Protein AF-A0A6N7IH81-F1 (afdb_monomer_lite)

pLDDT: mean 87.33, std 11.95, range [42.09, 98.44]

Structure (mmCIF, N/CA/C/O backbone):
data_AF-A0A6N7IH81-F1
#
_entry.id   AF-A0A6N7IH81-F1
#
loop_
_atom_site.group_PDB
_atom_site.id
_atom_site.type_symbol
_atom_site.label_atom_id
_atom_site.label_alt_id
_atom_site.label_comp_id
_atom_site.label_asym_id
_atom_site.label_entity_id
_atom_site.label_seq_id
_atom_site.pdbx_PDB_ins_code
_atom_site.Cartn_x
_atom_site.Cartn_y
_atom_site.Cartn_z
_atom_site.occupancy
_atom_site.B_iso_or_equiv
_atom_site.auth_seq_id
_atom_site.auth_comp_id
_atom_site.auth_asym_id
_atom_site.auth_atom_id
_atom_site.pdbx_PDB_model_num
ATOM 1 N N . MET A 1 1 ? 11.602 3.495 -17.768 1.00 57.38 1 MET A N 1
ATOM 2 C CA . MET A 1 1 ? 11.276 3.976 -16.403 1.00 57.38 1 MET A CA 1
ATOM 3 C C . MET A 1 1 ? 12.524 3.867 -15.545 1.00 57.38 1 MET A C 1
ATOM 5 O O . MET A 1 1 ? 13.314 2.967 -15.787 1.00 57.38 1 MET A O 1
ATOM 9 N N . SER A 1 2 ? 12.723 4.771 -14.582 1.00 71.56 2 SER A N 1
ATOM 10 C CA . SER A 1 2 ? 13.771 4.591 -13.565 1.00 71.56 2 SER A CA 1
ATOM 11 C C . SER A 1 2 ? 13.454 3.351 -12.723 1.00 71.56 2 SER A C 1
ATOM 13 O O . SER A 1 2 ? 12.296 3.153 -12.359 1.00 71.56 2 SER A O 1
ATOM 15 N N . THR A 1 3 ? 14.458 2.543 -12.373 1.00 79.44 3 THR A N 1
ATOM 16 C CA . THR A 1 3 ? 14.305 1.377 -11.480 1.00 79.44 3 THR A CA 1
ATOM 17 C C . THR A 1 3 ? 13.662 1.768 -10.143 1.00 79.44 3 THR A C 1
ATOM 19 O O . THR A 1 3 ? 12.878 1.010 -9.581 1.00 79.44 3 THR A O 1
ATOM 22 N N . ILE A 1 4 ? 13.923 2.995 -9.670 1.00 81.88 4 ILE A N 1
ATOM 23 C CA . ILE A 1 4 ? 13.329 3.546 -8.444 1.00 81.88 4 ILE A CA 1
ATOM 24 C C . ILE A 1 4 ? 11.805 3.669 -8.572 1.00 81.88 4 ILE A C 1
ATOM 26 O O . ILE A 1 4 ? 11.092 3.379 -7.615 1.00 81.88 4 ILE A O 1
ATOM 30 N N . ALA A 1 5 ? 11.296 4.037 -9.752 1.00 78.56 5 ALA A N 1
ATOM 31 C CA . ALA A 1 5 ? 9.857 4.144 -9.985 1.00 78.56 5 ALA A CA 1
ATOM 32 C C . ALA A 1 5 ? 9.163 2.776 -9.886 1.00 78.56 5 ALA A C 1
ATOM 34 O O . ALA A 1 5 ? 8.084 2.687 -9.312 1.00 78.56 5 ALA A O 1
ATOM 35 N N . CYS A 1 6 ? 9.803 1.698 -10.356 1.00 82.50 6 CYS A N 1
ATOM 36 C CA . CYS A 1 6 ? 9.273 0.343 -10.173 1.00 82.50 6 CYS A CA 1
ATOM 37 C C . CYS A 1 6 ? 9.260 -0.065 -8.690 1.00 82.50 6 CYS A C 1
ATOM 39 O O . CYS A 1 6 ? 8.286 -0.644 -8.222 1.00 82.50 6 CYS A O 1
ATOM 41 N N . TYR A 1 7 ? 10.295 0.292 -7.920 1.00 87.44 7 TYR A N 1
ATOM 42 C CA . TYR A 1 7 ? 10.357 -0.025 -6.487 1.00 87.44 7 TYR A CA 1
ATOM 43 C C . TYR A 1 7 ? 9.341 0.726 -5.627 1.00 87.44 7 TYR A C 1
ATOM 45 O O . TYR A 1 7 ? 9.029 0.272 -4.526 1.00 87.44 7 TYR A O 1
ATOM 53 N N . ARG A 1 8 ? 8.806 1.856 -6.101 1.00 87.75 8 ARG A N 1
ATOM 54 C CA . ARG A 1 8 ? 7.753 2.579 -5.381 1.00 87.75 8 ARG A CA 1
ATOM 55 C C . ARG A 1 8 ? 6.430 1.821 -5.340 1.00 87.75 8 ARG A C 1
ATOM 57 O O . ARG A 1 8 ? 5.689 2.031 -4.389 1.00 87.75 8 ARG A O 1
ATOM 64 N N . ASP A 1 9 ? 6.165 0.906 -6.276 1.00 89.88 9 ASP A N 1
ATOM 65 C CA . ASP A 1 9 ? 4.884 0.179 -6.390 1.00 89.88 9 ASP A CA 1
ATOM 66 C C . ASP A 1 9 ? 3.666 1.127 -6.357 1.00 89.88 9 ASP A C 1
ATOM 68 O O . ASP A 1 9 ? 2.700 0.904 -5.630 1.00 89.88 9 ASP A O 1
ATOM 72 N N . ASP A 1 10 ? 3.765 2.250 -7.077 1.00 89.56 10 ASP A N 1
ATOM 73 C CA . ASP A 1 10 ? 2.700 3.252 -7.176 1.00 89.56 10 ASP A CA 1
ATOM 74 C C . ASP A 1 10 ? 1.492 2.656 -7.925 1.00 89.56 10 ASP A C 1
ATOM 76 O O . ASP A 1 10 ? 1.627 2.165 -9.050 1.00 89.56 10 ASP A O 1
ATOM 80 N N . GLY A 1 11 ? 0.305 2.703 -7.325 1.00 88.12 11 GLY A N 1
ATOM 81 C CA . GLY A 1 11 ? -0.935 2.260 -7.958 1.00 88.12 11 GLY A CA 1
ATOM 82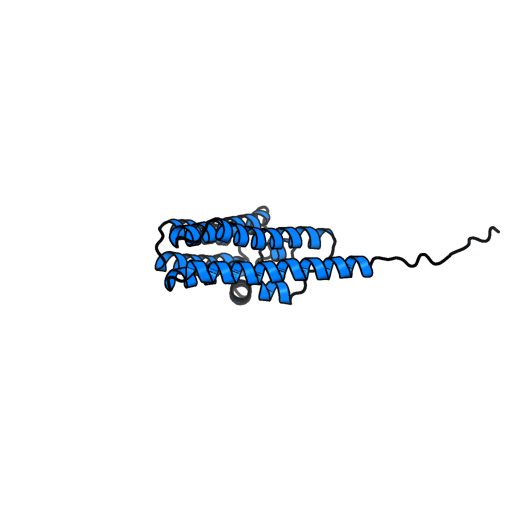 C C . GLY A 1 11 ? -1.624 3.360 -8.778 1.00 88.12 11 GLY A C 1
ATOM 83 O O . GLY A 1 11 ? -1.050 4.387 -9.152 1.00 88.12 11 GLY A O 1
ATOM 84 N N . LEU A 1 12 ? -2.905 3.140 -9.093 1.00 86.88 12 LEU A N 1
ATOM 85 C CA . LEU A 1 12 ? -3.666 4.007 -10.001 1.00 86.88 12 LEU A CA 1
ATOM 86 C C . LEU A 1 12 ? -3.839 5.435 -9.478 1.00 86.88 12 LEU A C 1
ATOM 88 O O . LEU A 1 12 ? -3.804 6.377 -10.271 1.00 86.88 12 LEU A O 1
ATOM 92 N N . LEU A 1 13 ? -4.026 5.605 -8.168 1.00 84.88 13 LEU A N 1
ATOM 93 C CA . LEU A 1 13 ? -4.198 6.933 -7.579 1.00 84.88 13 LEU A CA 1
ATOM 94 C C . LEU A 1 13 ? -2.883 7.697 -7.613 1.00 84.88 13 LEU A C 1
ATOM 96 O O . LEU A 1 13 ? -2.869 8.870 -7.997 1.00 84.88 13 LEU A O 1
ATOM 100 N N . ALA A 1 14 ? -1.782 7.021 -7.282 1.00 84.81 14 ALA A N 1
ATOM 101 C CA . ALA A 1 14 ? -0.469 7.634 -7.334 1.00 84.81 14 ALA A CA 1
ATOM 102 C C . ALA A 1 14 ? -0.102 8.068 -8.758 1.00 84.81 14 ALA A C 1
ATOM 104 O O . ALA A 1 14 ? 0.326 9.205 -8.970 1.00 84.81 14 ALA A O 1
ATOM 105 N N . LEU A 1 15 ? -0.378 7.216 -9.746 1.00 84.56 15 LEU A N 1
ATOM 106 C CA . LEU A 1 15 ? -0.183 7.536 -11.158 1.00 84.56 15 LEU A CA 1
ATOM 107 C C . LEU A 1 15 ? -1.076 8.696 -11.619 1.00 84.56 15 LEU A C 1
ATOM 109 O O . LEU A 1 15 ? -0.582 9.618 -12.270 1.00 84.56 15 LEU A O 1
ATOM 113 N N . ALA A 1 16 ? -2.363 8.703 -11.258 1.00 84.88 16 ALA A N 1
ATOM 114 C CA . ALA A 1 16 ? -3.283 9.777 -11.630 1.00 84.88 16 ALA A CA 1
ATOM 115 C C . ALA A 1 16 ? -2.829 11.134 -11.063 1.00 84.88 16 ALA A C 1
ATOM 117 O O . ALA A 1 16 ? -2.660 12.095 -11.818 1.00 84.88 16 ALA A O 1
ATOM 118 N N . VAL A 1 17 ? -2.535 11.207 -9.762 1.00 82.75 17 VAL A N 1
ATOM 119 C CA . VAL A 1 17 ? -2.023 12.428 -9.115 1.00 82.75 17 VAL A CA 1
ATOM 120 C C . VAL A 1 17 ? -0.671 12.834 -9.705 1.00 82.75 17 VAL A C 1
ATOM 122 O O . VAL A 1 17 ? -0.446 14.017 -9.970 1.00 82.75 17 VAL A O 1
ATOM 125 N N . GLY A 1 18 ? 0.204 11.870 -9.991 1.00 80.38 18 GLY A N 1
ATOM 126 C CA . GLY A 1 18 ? 1.484 12.106 -10.652 1.00 80.38 18 GLY A CA 1
ATOM 127 C C . GLY A 1 18 ? 1.333 12.766 -12.019 1.00 80.38 18 GLY A C 1
ATOM 128 O O . GLY A 1 18 ? 2.020 13.744 -12.299 1.00 80.38 18 GLY A O 1
ATOM 129 N N . THR A 1 19 ? 0.395 12.302 -12.850 1.00 83.38 19 THR A N 1
ATOM 130 C CA . THR A 1 19 ? 0.145 12.900 -14.178 1.00 83.38 19 THR A CA 1
ATOM 131 C C . THR A 1 19 ? -0.429 14.315 -14.112 1.00 83.38 19 THR A C 1
ATOM 133 O O . THR A 1 19 ? -0.160 15.137 -14.989 1.00 83.38 19 THR A O 1
ATOM 136 N N . ILE A 1 20 ? -1.210 14.626 -13.076 1.00 83.12 20 ILE A N 1
ATOM 137 C CA . ILE A 1 20 ? -1.705 15.987 -12.835 1.00 83.12 20 ILE A CA 1
ATOM 138 C C . ILE A 1 20 ? -0.546 16.881 -12.381 1.00 83.12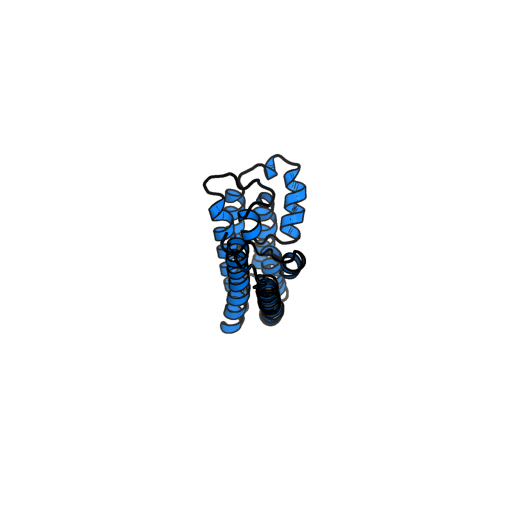 20 ILE A C 1
ATOM 140 O O . ILE A 1 20 ? -0.383 18.001 -12.866 1.00 83.12 20 ILE A O 1
ATOM 144 N N . THR A 1 21 ? 0.290 16.370 -11.479 1.00 80.38 21 THR A N 1
ATOM 145 C CA . THR A 1 21 ? 1.377 17.128 -10.849 1.00 80.38 21 THR A CA 1
ATOM 146 C C . THR A 1 21 ? 2.576 17.311 -11.782 1.00 80.38 21 THR A C 1
ATOM 148 O O . THR A 1 21 ? 3.251 18.335 -11.708 1.00 80.38 21 THR A O 1
ATOM 151 N N . SER A 1 22 ? 2.817 16.389 -12.717 1.00 78.62 22 SER A N 1
ATOM 152 C CA . SER A 1 22 ? 3.911 16.476 -13.698 1.00 78.62 22 SER A CA 1
ATOM 153 C C . SER A 1 22 ? 3.801 17.693 -14.623 1.00 78.62 22 SER A C 1
ATOM 155 O O . SER A 1 22 ? 4.810 18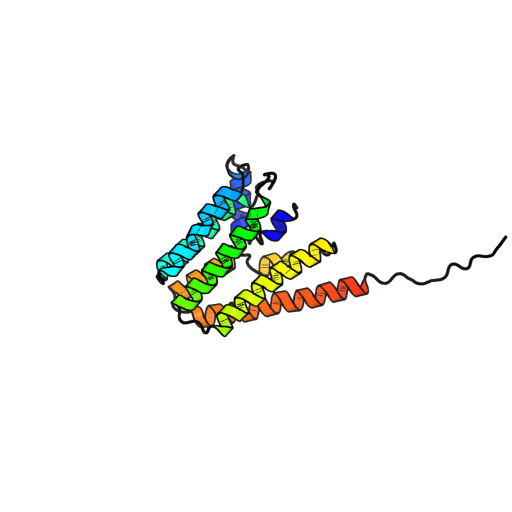.169 -15.145 1.00 78.62 22 SER A O 1
ATOM 157 N N . ARG A 1 23 ? 2.590 18.240 -14.785 1.00 81.00 23 ARG A N 1
ATOM 158 C CA . ARG A 1 23 ? 2.326 19.485 -15.524 1.00 81.00 23 ARG A CA 1
ATOM 159 C C . ARG A 1 23 ? 2.665 20.753 -14.732 1.00 81.00 23 ARG A C 1
ATOM 161 O O . ARG A 1 23 ? 2.722 21.829 -15.315 1.00 81.00 23 ARG A O 1
ATOM 168 N N . ASN A 1 24 ? 2.912 20.628 -13.429 1.00 79.06 24 ASN A N 1
ATOM 169 C CA . ASN A 1 24 ? 3.151 21.723 -12.493 1.00 79.06 24 ASN A CA 1
ATOM 170 C C . ASN A 1 24 ? 4.593 21.687 -11.944 1.00 79.06 24 ASN A C 1
ATOM 172 O O . ASN A 1 24 ? 5.244 20.640 -11.963 1.00 79.06 24 ASN A O 1
ATOM 176 N N . PRO A 1 25 ? 5.114 22.800 -11.389 1.00 77.38 25 PRO A N 1
ATOM 177 C CA . PRO A 1 25 ? 6.448 22.825 -10.776 1.00 77.38 25 PRO A CA 1
ATOM 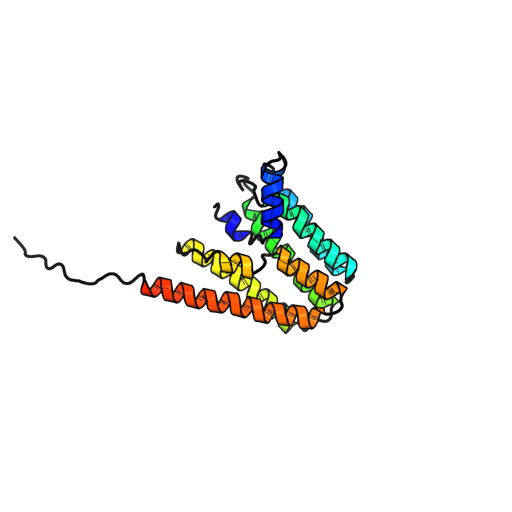178 C C . PRO A 1 25 ? 6.591 21.841 -9.604 1.00 77.38 25 PRO A C 1
ATOM 180 O O . PRO A 1 25 ? 7.690 21.364 -9.342 1.00 77.38 25 PRO A O 1
ATOM 183 N N . LEU A 1 26 ? 5.482 21.474 -8.952 1.00 69.75 26 LEU A N 1
ATOM 184 C CA . LEU A 1 26 ? 5.451 20.474 -7.882 1.00 69.75 26 LEU A CA 1
ATOM 185 C C . LEU A 1 26 ? 5.957 19.095 -8.335 1.00 69.75 26 LEU A C 1
ATOM 187 O O . LEU A 1 26 ? 6.626 18.421 -7.561 1.00 69.75 26 LEU A O 1
ATOM 191 N N . GLY A 1 27 ? 5.723 18.701 -9.593 1.00 70.56 27 GLY A N 1
ATOM 192 C CA . GLY A 1 27 ? 6.206 17.423 -10.131 1.00 70.56 27 GLY A CA 1
ATOM 193 C C . GLY A 1 27 ? 7.716 17.398 -10.389 1.00 70.56 27 GLY A C 1
ATOM 194 O O . GLY A 1 27 ? 8.278 16.339 -10.655 1.00 70.56 27 GLY A O 1
ATOM 195 N N . ARG A 1 28 ? 8.382 18.560 -10.309 1.00 74.19 28 ARG A N 1
ATOM 196 C CA . ARG A 1 28 ? 9.840 18.707 -10.456 1.00 74.19 28 ARG A CA 1
ATOM 197 C C . ARG A 1 28 ? 10.577 18.716 -9.117 1.00 74.19 28 ARG A C 1
ATOM 199 O O . ARG A 1 28 ? 11.805 18.723 -9.111 1.00 74.19 28 ARG A O 1
ATOM 206 N N . LEU A 1 29 ? 9.851 18.756 -8.000 1.00 78.88 29 LEU A N 1
ATOM 207 C CA . LEU A 1 29 ? 10.439 18.713 -6.665 1.00 78.88 29 LEU A CA 1
ATOM 208 C C . LEU A 1 29 ? 10.964 17.307 -6.349 1.00 78.88 29 LEU A C 1
ATOM 210 O O . LEU A 1 29 ? 10.518 16.317 -6.932 1.00 78.88 29 LEU A O 1
ATOM 214 N N . SER A 1 30 ? 11.907 17.220 -5.405 1.00 82.62 30 SER A N 1
ATOM 215 C CA . SER A 1 30 ? 12.364 15.918 -4.908 1.00 82.62 30 SER A CA 1
ATOM 216 C C . SER A 1 30 ? 11.174 15.155 -4.299 1.00 82.62 30 SER A C 1
ATOM 218 O O . SER A 1 30 ? 10.374 15.751 -3.574 1.00 82.62 30 SER A O 1
ATOM 220 N N . PRO A 1 31 ? 11.045 13.847 -4.567 1.00 84.12 31 PRO A N 1
ATOM 221 C CA . PRO A 1 31 ? 9.986 13.000 -4.017 1.00 84.12 31 PRO A CA 1
ATOM 222 C C . PRO A 1 31 ? 10.126 12.733 -2.511 1.00 84.12 31 PRO A C 1
ATOM 224 O O . PRO A 1 31 ? 9.155 12.326 -1.870 1.00 84.12 31 PRO A O 1
ATOM 227 N N . LEU A 1 32 ? 11.313 12.944 -1.932 1.00 86.12 32 LEU A N 1
ATOM 228 C CA . LEU A 1 32 ? 11.621 12.560 -0.553 1.00 86.12 32 LEU A CA 1
ATOM 229 C C . LEU A 1 32 ? 10.779 13.281 0.516 1.00 86.12 32 LEU A C 1
ATOM 231 O O . LEU A 1 32 ? 10.238 12.590 1.382 1.00 86.12 32 LEU A O 1
ATOM 235 N N . PRO A 1 33 ? 10.602 14.617 0.486 1.00 86.62 33 PRO A N 1
ATOM 236 C CA . PRO A 1 33 ? 9.779 15.310 1.476 1.00 86.62 33 PRO A CA 1
ATOM 237 C C . PRO A 1 33 ? 8.332 14.810 1.477 1.00 86.62 33 PRO A C 1
ATOM 239 O O . PRO A 1 33 ? 7.734 14.650 2.534 1.00 86.62 33 PRO A O 1
ATOM 242 N N . PHE A 1 34 ? 7.785 14.492 0.302 1.00 86.25 34 PHE A N 1
ATOM 243 C CA . PHE A 1 34 ? 6.431 13.959 0.172 1.00 86.25 34 PHE A CA 1
ATOM 244 C C . PHE A 1 34 ? 6.301 12.549 0.753 1.00 86.25 34 PHE A C 1
ATOM 246 O O . PHE A 1 34 ? 5.319 12.256 1.432 1.00 86.25 34 PHE A O 1
ATOM 253 N N . ALA A 1 35 ? 7.305 11.692 0.552 1.00 87.75 35 ALA A N 1
ATOM 254 C CA . ALA A 1 35 ? 7.339 10.375 1.185 1.00 87.75 35 ALA A CA 1
ATOM 255 C C . ALA A 1 35 ? 7.406 10.485 2.721 1.00 87.75 35 ALA A C 1
ATOM 257 O O . ALA A 1 35 ? 6.672 9.788 3.419 1.00 87.75 35 ALA A O 1
ATOM 258 N N . LEU A 1 36 ? 8.225 11.402 3.250 1.00 90.38 36 LEU A N 1
ATOM 259 C CA . LEU A 1 36 ? 8.331 11.653 4.693 1.00 90.38 36 LEU A CA 1
ATOM 260 C C . LEU A 1 36 ? 7.025 12.191 5.292 1.00 90.38 36 LEU A C 1
ATOM 262 O O . LEU A 1 36 ? 6.618 11.758 6.365 1.00 90.38 36 LEU A O 1
ATOM 266 N N . LEU A 1 37 ? 6.343 13.101 4.596 1.00 89.31 37 LEU A N 1
ATOM 267 C CA . LEU A 1 37 ? 5.041 13.613 5.033 1.00 89.31 37 LEU A CA 1
ATOM 268 C C . LEU A 1 37 ? 3.947 12.536 4.982 1.00 89.31 37 LEU A C 1
ATOM 270 O O . LEU A 1 37 ? 3.082 12.488 5.859 1.00 89.31 37 LEU A O 1
ATOM 274 N N . GLY A 1 38 ? 3.991 11.649 3.984 1.00 86.88 38 GLY A N 1
ATOM 275 C CA . GLY A 1 38 ? 3.108 10.485 3.908 1.00 86.88 38 GLY A CA 1
ATOM 276 C C . GLY A 1 38 ? 3.316 9.508 5.071 1.00 86.88 38 GLY A C 1
ATOM 277 O O . GLY A 1 38 ? 2.345 8.929 5.565 1.00 86.88 38 GLY A O 1
ATOM 278 N N . ALA A 1 39 ? 4.546 9.397 5.581 1.00 91.31 39 ALA A N 1
ATOM 279 C CA . ALA A 1 39 ? 4.896 8.551 6.723 1.00 91.31 39 ALA A CA 1
ATOM 280 C C . ALA A 1 39 ? 4.246 8.978 8.054 1.00 91.31 39 ALA A C 1
ATOM 282 O O . ALA A 1 39 ? 4.420 8.297 9.060 1.00 91.31 39 ALA A O 1
ATOM 283 N N . ALA A 1 40 ? 3.458 10.060 8.081 1.00 90.31 40 ALA A N 1
ATOM 284 C CA . ALA A 1 40 ? 2.607 10.414 9.216 1.00 90.31 40 ALA A CA 1
ATOM 285 C C . ALA A 1 40 ? 1.417 9.446 9.409 1.00 90.31 40 ALA A C 1
ATOM 287 O O . ALA A 1 40 ? 0.917 9.287 10.523 1.00 90.31 40 ALA A O 1
ATOM 288 N N . ALA A 1 41 ? 0.958 8.776 8.346 1.00 91.06 41 ALA A N 1
ATOM 289 C CA . ALA A 1 41 ? -0.249 7.943 8.377 1.00 91.06 41 ALA A CA 1
ATOM 290 C C . ALA A 1 41 ? -0.246 6.799 9.415 1.00 91.06 41 ALA A C 1
ATOM 292 O O . ALA A 1 41 ? -1.266 6.615 10.084 1.00 91.06 41 ALA A O 1
ATOM 293 N N . PRO A 1 42 ? 0.852 6.048 9.625 1.00 91.69 42 PRO A N 1
ATOM 294 C CA . PRO A 1 42 ? 0.893 4.993 10.631 1.00 91.69 42 PRO A CA 1
ATOM 295 C C . PRO A 1 42 ? 0.750 5.532 12.059 1.00 91.69 42 PRO A C 1
ATOM 297 O O . PRO A 1 42 ? 0.093 4.899 12.877 1.00 91.69 42 PRO A O 1
ATOM 300 N N . PHE A 1 43 ? 1.287 6.721 12.359 1.00 91.62 43 PHE A N 1
ATOM 301 C CA . PHE A 1 43 ? 1.139 7.346 13.682 1.00 91.62 43 PHE A CA 1
ATOM 302 C C . PHE A 1 43 ? -0.322 7.637 14.010 1.00 91.62 43 PHE A C 1
ATOM 304 O O . PHE A 1 43 ? -0.767 7.448 15.139 1.00 91.62 43 PHE A O 1
ATOM 311 N N . VAL A 1 44 ? -1.081 8.049 12.998 1.00 90.44 44 VAL A N 1
ATOM 312 C CA . VAL A 1 44 ? -2.519 8.255 13.122 1.00 90.44 44 VAL A CA 1
ATOM 313 C C . VAL A 1 44 ? -3.246 6.917 13.293 1.00 90.44 44 VAL A C 1
ATOM 315 O O . VAL A 1 44 ? -4.114 6.808 14.157 1.00 90.44 44 VAL A O 1
ATOM 318 N N . ALA A 1 45 ? -2.864 5.879 12.544 1.00 92.25 45 ALA A N 1
ATOM 319 C CA . ALA A 1 45 ? -3.462 4.546 12.656 1.00 92.25 45 ALA A CA 1
ATOM 320 C C . ALA A 1 45 ? -3.253 3.897 14.038 1.00 92.25 45 ALA A C 1
ATOM 322 O O . ALA A 1 45 ? -4.148 3.220 14.540 1.00 92.25 45 ALA A O 1
ATOM 323 N N . ILE A 1 46 ? -2.117 4.160 14.696 1.00 92.69 46 ILE A N 1
ATOM 324 C CA . ILE A 1 46 ? -1.820 3.675 16.059 1.00 92.69 46 ILE A CA 1
ATOM 325 C C . ILE A 1 46 ? -2.843 4.177 17.090 1.00 92.69 46 ILE A C 1
ATOM 327 O O . ILE A 1 46 ? -3.060 3.516 18.103 1.00 92.69 46 ILE A O 1
ATOM 331 N N . SER A 1 47 ? -3.533 5.294 16.830 1.00 91.75 47 SER A N 1
ATOM 332 C CA . SER A 1 47 ? -4.621 5.758 17.703 1.00 91.75 47 SER A CA 1
ATOM 333 C C . SER A 1 47 ? -5.809 4.787 17.780 1.00 91.75 47 SER A C 1
ATOM 335 O O . SER A 1 47 ? -6.674 4.952 18.638 1.00 91.75 47 SER A O 1
ATOM 337 N N . GLY A 1 48 ? -5.892 3.815 16.863 1.00 90.00 48 GLY A N 1
ATOM 338 C CA . GLY A 1 48 ? -6.979 2.840 16.764 1.00 90.00 48 GLY A CA 1
ATOM 339 C C . GLY A 1 48 ? -8.304 3.416 16.265 1.00 90.00 48 GLY A C 1
ATOM 340 O O . GLY A 1 48 ? -9.287 2.694 16.108 1.00 90.00 48 GLY A O 1
ATOM 341 N N . ARG A 1 49 ? -8.342 4.718 15.977 1.00 93.81 49 ARG A N 1
ATOM 342 C CA . ARG A 1 49 ? -9.511 5.395 15.430 1.00 93.81 49 ARG A CA 1
ATOM 343 C C . ARG A 1 49 ? -9.672 5.068 13.948 1.00 93.81 49 ARG A C 1
ATOM 345 O O . ARG A 1 49 ? -8.804 5.385 13.131 1.00 93.81 49 ARG A O 1
ATOM 352 N N . ALA A 1 50 ? -10.788 4.432 13.603 1.00 91.38 50 ALA A N 1
ATOM 353 C CA . ALA A 1 50 ? -11.076 3.993 12.240 1.00 91.38 50 ALA A CA 1
ATOM 354 C C . ALA A 1 50 ? -11.194 5.162 11.245 1.00 91.38 50 ALA A C 1
ATOM 356 O O . ALA A 1 50 ? -10.638 5.105 10.149 1.00 91.38 50 ALA A O 1
ATOM 357 N N . ASP A 1 51 ? -11.853 6.248 11.654 1.00 90.75 51 ASP A N 1
ATOM 358 C CA . ASP A 1 51 ? -11.990 7.486 10.879 1.00 90.75 51 ASP A CA 1
ATOM 359 C C . ASP A 1 51 ? -10.634 8.115 10.561 1.00 90.75 51 ASP A C 1
ATOM 361 O O . ASP A 1 51 ? -10.344 8.456 9.412 1.00 90.75 51 ASP A O 1
ATOM 365 N N . LEU A 1 52 ? -9.768 8.188 11.570 1.00 92.00 52 LEU A N 1
ATOM 366 C CA . LEU A 1 52 ? -8.434 8.743 11.410 1.00 92.00 52 LEU A CA 1
ATOM 367 C C . LEU A 1 52 ? -7.513 7.821 10.602 1.00 92.00 52 LEU A C 1
ATOM 369 O O . LEU A 1 52 ? -6.704 8.311 9.820 1.00 92.00 52 LEU A O 1
ATOM 373 N N . SER A 1 53 ? -7.652 6.500 10.732 1.00 92.19 53 SER A N 1
ATOM 374 C CA . SER A 1 53 ? -6.908 5.530 9.917 1.00 92.19 53 SER A CA 1
ATOM 375 C C . SER A 1 53 ? -7.221 5.689 8.428 1.00 92.19 53 SER A C 1
ATOM 377 O O . SER A 1 53 ? -6.304 5.762 7.610 1.00 92.19 53 SER A O 1
ATOM 379 N N . ALA A 1 54 ? -8.500 5.803 8.062 1.00 91.38 54 ALA A N 1
ATOM 380 C CA . ALA A 1 54 ? -8.891 6.024 6.671 1.00 91.38 54 ALA A CA 1
ATOM 381 C C . ALA A 1 54 ? -8.443 7.392 6.143 1.00 91.38 54 ALA A C 1
ATOM 383 O O . ALA A 1 54 ? -7.927 7.481 5.027 1.00 91.38 54 ALA A O 1
ATOM 384 N N . ALA A 1 55 ? -8.567 8.445 6.957 1.00 91.19 55 ALA A N 1
ATOM 385 C CA . ALA A 1 55 ? -8.038 9.763 6.614 1.00 91.19 55 ALA A CA 1
ATOM 386 C C . ALA A 1 55 ? -6.509 9.735 6.438 1.00 91.19 55 ALA A C 1
ATOM 388 O O . ALA A 1 55 ? -5.989 10.336 5.502 1.00 91.19 55 ALA A O 1
ATOM 389 N N . GLY A 1 56 ? -5.794 8.993 7.287 1.00 91.25 56 GLY A N 1
ATOM 390 C CA . GLY A 1 56 ? -4.350 8.781 7.198 1.00 91.25 56 GLY A CA 1
ATOM 391 C C . GLY A 1 56 ? -3.943 8.044 5.922 1.00 91.25 56 GLY A C 1
ATOM 392 O O . GLY A 1 56 ? -3.002 8.469 5.254 1.00 91.25 56 GLY A O 1
ATOM 393 N N . ALA A 1 57 ? -4.674 6.994 5.534 1.00 91.25 57 ALA A N 1
ATOM 394 C CA . ALA A 1 57 ? -4.456 6.305 4.260 1.00 91.25 57 ALA A CA 1
ATOM 395 C C . ALA A 1 57 ? -4.638 7.251 3.066 1.00 91.25 57 ALA A C 1
ATOM 397 O O . ALA A 1 57 ? -3.773 7.305 2.192 1.00 91.25 57 ALA A O 1
ATOM 398 N N . LEU A 1 58 ? -5.720 8.037 3.055 1.00 90.19 58 LEU A N 1
ATOM 399 C CA . LEU A 1 58 ? -5.982 9.019 2.003 1.00 90.19 58 LEU A CA 1
ATOM 400 C C . LEU A 1 58 ? -4.917 10.123 1.966 1.00 90.19 58 LEU A C 1
ATOM 402 O O . LEU A 1 58 ? -4.437 10.473 0.892 1.00 90.19 58 LEU A O 1
ATOM 406 N N . TRP A 1 59 ? -4.510 10.640 3.127 1.00 89.69 59 TRP A N 1
ATOM 407 C CA . TRP A 1 59 ? -3.420 11.608 3.245 1.00 89.69 59 TRP A CA 1
ATOM 408 C C . TRP A 1 59 ? -2.128 11.062 2.646 1.00 89.69 59 TRP A C 1
ATOM 410 O O . TRP A 1 59 ? -1.526 11.710 1.790 1.00 89.69 59 TRP A O 1
ATOM 420 N N . CYS A 1 60 ? -1.726 9.857 3.061 1.00 88.69 60 CYS A N 1
ATOM 421 C CA . CYS A 1 60 ? -0.525 9.212 2.550 1.00 88.69 60 CYS A CA 1
ATOM 422 C C . CYS A 1 60 ? -0.600 9.085 1.030 1.00 88.69 60 CYS A C 1
ATOM 424 O O . CYS A 1 60 ? 0.289 9.587 0.339 1.00 88.69 60 CYS A O 1
ATOM 426 N N . ALA A 1 61 ? -1.701 8.507 0.530 1.00 87.75 61 ALA A N 1
ATOM 427 C CA . ALA A 1 61 ? -1.966 8.304 -0.888 1.00 87.75 61 ALA A CA 1
ATOM 428 C C . ALA A 1 61 ? -1.812 9.601 -1.683 1.00 87.75 61 ALA A C 1
ATOM 430 O O . ALA A 1 61 ? -1.089 9.624 -2.669 1.00 87.75 61 ALA A O 1
ATOM 431 N N . LEU A 1 62 ? -2.436 10.696 -1.245 1.00 85.44 62 LEU A N 1
ATOM 432 C CA . LEU A 1 62 ? -2.393 11.966 -1.967 1.00 85.44 62 LEU A CA 1
ATOM 433 C C . LEU A 1 62 ? -1.019 12.633 -1.898 1.00 85.44 62 LEU A C 1
ATOM 435 O O . LEU A 1 62 ? -0.520 13.104 -2.917 1.00 85.44 62 LEU A O 1
ATOM 439 N N . VAL A 1 63 ? -0.399 12.670 -0.717 1.00 84.25 63 VAL A N 1
ATOM 440 C CA . VAL A 1 63 ? 0.849 13.413 -0.503 1.00 84.25 63 VAL A CA 1
ATOM 441 C C . VAL A 1 63 ? 2.025 12.700 -1.149 1.00 84.25 63 VAL A C 1
ATOM 443 O O . VAL A 1 63 ? 2.739 13.306 -1.947 1.00 84.25 63 VAL A O 1
ATOM 446 N N . ALA A 1 64 ? 2.214 11.409 -0.881 1.00 80.81 64 ALA A N 1
ATOM 447 C CA . ALA A 1 64 ? 3.331 10.665 -1.456 1.00 80.81 64 ALA A CA 1
ATOM 448 C C . ALA A 1 64 ? 3.173 10.414 -2.967 1.00 80.81 64 ALA A C 1
ATOM 450 O O . ALA A 1 64 ? 4.180 10.197 -3.655 1.00 80.81 64 ALA A O 1
ATOM 451 N N . ALA A 1 65 ? 1.952 10.511 -3.505 1.00 80.94 65 ALA A N 1
ATOM 452 C CA . ALA A 1 65 ? 1.697 10.464 -4.941 1.00 80.94 65 ALA A CA 1
ATOM 453 C C . ALA A 1 65 ? 2.199 11.687 -5.715 1.00 80.94 65 ALA A C 1
ATOM 455 O O . ALA A 1 65 ? 2.513 11.555 -6.899 1.00 80.94 65 ALA A O 1
ATOM 456 N N . VAL A 1 66 ? 2.327 12.857 -5.079 1.00 81.19 66 VAL A N 1
ATOM 457 C CA . VAL A 1 66 ? 2.873 14.072 -5.719 1.00 81.19 66 VAL A CA 1
ATOM 458 C C . VAL A 1 66 ? 4.277 13.808 -6.279 1.00 81.19 66 VAL A C 1
ATOM 460 O O . VAL A 1 66 ? 4.610 14.252 -7.376 1.00 81.19 66 VAL A O 1
ATOM 463 N N . GLY A 1 67 ? 5.080 13.016 -5.562 1.00 76.25 67 GLY A N 1
ATOM 464 C CA . GLY A 1 67 ? 6.438 12.645 -5.964 1.00 76.25 67 GLY A CA 1
ATOM 465 C C . GLY A 1 67 ? 6.537 11.522 -7.007 1.00 76.25 67 GLY A C 1
ATOM 466 O O . GLY A 1 67 ? 7.641 11.253 -7.480 1.00 76.25 67 GLY A O 1
ATOM 467 N N . SER A 1 68 ? 5.435 10.866 -7.388 1.00 80.56 68 SER A N 1
ATOM 468 C CA . SER A 1 68 ? 5.457 9.659 -8.243 1.00 80.56 68 SER A CA 1
ATOM 469 C C . SER A 1 68 ? 6.023 9.902 -9.649 1.00 80.56 68 SER A C 1
ATOM 471 O O . SER A 1 68 ? 6.715 9.048 -10.195 1.00 80.56 68 SER A O 1
ATOM 473 N N . HIS A 1 69 ? 5.791 11.087 -10.222 1.00 75.44 69 HIS A N 1
ATOM 474 C CA . HIS A 1 69 ? 6.290 11.481 -11.548 1.00 75.44 69 HIS A CA 1
ATOM 475 C C . HIS A 1 69 ? 7.617 12.250 -11.518 1.00 75.44 69 HIS A C 1
ATOM 477 O O . HIS A 1 69 ? 8.100 12.685 -12.566 1.00 75.44 69 HIS A O 1
ATOM 483 N N . SER A 1 70 ? 8.205 12.441 -10.336 1.00 75.50 70 SER A N 1
ATOM 484 C CA . SER A 1 70 ? 9.504 13.101 -10.229 1.00 75.50 70 SER A CA 1
ATOM 485 C C . SER A 1 70 ? 10.595 12.256 -10.900 1.00 75.50 70 SER A C 1
ATOM 487 O O . SER A 1 70 ? 10.523 11.026 -10.953 1.00 75.50 70 SER A O 1
ATOM 489 N N . GLY A 1 71 ? 11.641 12.904 -11.415 1.00 72.00 71 GLY A N 1
ATOM 490 C CA . GLY A 1 71 ? 12.742 12.212 -12.098 1.00 72.00 71 GLY A CA 1
ATOM 491 C C . GLY A 1 71 ? 13.584 11.298 -11.197 1.00 72.00 71 GLY A C 1
ATOM 492 O O . GLY A 1 71 ? 14.432 10.578 -11.715 1.00 72.00 71 GLY A O 1
ATOM 493 N N . HIS A 1 72 ? 13.362 11.316 -9.875 1.00 78.88 72 HIS A N 1
ATOM 494 C CA . HIS A 1 72 ? 14.144 10.585 -8.870 1.00 78.88 72 HIS A CA 1
ATOM 495 C C . HIS A 1 72 ? 15.668 10.786 -9.026 1.00 78.88 72 HIS A C 1
ATOM 497 O O . HIS A 1 72 ? 16.447 9.838 -8.942 1.00 78.88 72 HIS A O 1
ATOM 503 N N . THR A 1 73 ? 16.096 12.018 -9.326 1.00 77.75 73 THR A N 1
ATOM 504 C CA . THR A 1 73 ? 17.498 12.369 -9.618 1.00 77.75 73 THR A CA 1
ATOM 505 C C . THR A 1 73 ? 18.284 12.824 -8.385 1.00 77.75 73 THR A C 1
ATOM 507 O O . THR A 1 73 ? 19.493 13.049 -8.466 1.00 77.75 73 THR A O 1
ATOM 510 N N . GLY A 1 74 ? 17.624 12.979 -7.237 1.00 82.88 74 GLY A N 1
ATOM 511 C CA . GLY A 1 74 ? 18.240 13.401 -5.987 1.00 82.88 74 GLY A CA 1
ATOM 512 C C . GLY A 1 74 ? 19.088 12.304 -5.340 1.00 82.88 74 GLY A C 1
ATOM 513 O O . GLY A 1 74 ? 18.754 11.122 -5.368 1.00 82.88 74 GLY A O 1
ATOM 514 N N . ARG A 1 75 ? 20.168 12.707 -4.654 1.00 86.50 75 ARG A N 1
ATOM 515 C CA . ARG A 1 75 ? 21.104 11.797 -3.953 1.00 86.50 75 ARG A CA 1
ATOM 516 C C . ARG A 1 75 ? 20.445 10.905 -2.897 1.00 86.50 75 ARG A C 1
ATOM 518 O O . ARG A 1 75 ? 21.017 9.885 -2.534 1.00 86.50 75 ARG A O 1
ATOM 525 N N . LEU A 1 76 ? 19.293 11.318 -2.373 1.00 89.62 76 LEU A N 1
ATOM 526 C CA . LEU A 1 76 ? 18.538 10.610 -1.339 1.00 89.62 76 LEU A CA 1
ATOM 527 C C . LEU A 1 76 ? 17.231 10.007 -1.866 1.00 89.62 76 LEU A C 1
ATOM 529 O O . LEU A 1 76 ? 16.501 9.390 -1.098 1.00 89.62 76 LEU A O 1
ATOM 533 N N . ASP A 1 77 ? 16.933 10.134 -3.161 1.00 86.88 77 ASP A N 1
ATOM 534 C CA . ASP A 1 77 ? 15.672 9.634 -3.723 1.00 86.88 77 ASP A CA 1
ATOM 535 C C . ASP A 1 77 ? 15.597 8.094 -3.686 1.00 86.88 77 ASP A C 1
ATOM 537 O O . ASP A 1 77 ? 14.513 7.521 -3.746 1.00 86.88 77 ASP A O 1
ATOM 541 N N . TRP A 1 78 ? 16.728 7.410 -3.480 1.00 88.06 78 TRP A N 1
ATOM 542 C CA . TRP A 1 78 ? 16.776 5.970 -3.210 1.00 88.06 78 TRP A CA 1
ATOM 543 C C . TRP A 1 78 ? 16.099 5.567 -1.886 1.00 88.06 78 TRP A C 1
ATOM 545 O O . TRP A 1 78 ? 15.703 4.412 -1.744 1.00 88.06 78 TRP A O 1
ATOM 555 N N . LEU A 1 79 ? 15.934 6.492 -0.928 1.00 91.06 79 LEU A N 1
ATOM 556 C CA . LEU A 1 79 ? 15.219 6.237 0.333 1.00 91.06 79 LEU A CA 1
ATOM 557 C C . LEU A 1 79 ? 13.704 6.177 0.147 1.00 91.06 79 LEU A C 1
ATOM 559 O O . LEU A 1 79 ? 13.000 5.631 0.993 1.00 91.06 79 LEU A O 1
ATOM 563 N N . VAL A 1 80 ? 13.190 6.745 -0.942 1.00 91.44 80 VAL A N 1
ATOM 564 C CA . VAL A 1 80 ? 11.753 6.905 -1.158 1.00 91.44 80 VAL A CA 1
ATOM 565 C C . VAL A 1 80 ? 11.017 5.562 -1.163 1.00 91.44 80 VAL A C 1
ATOM 567 O O . VAL A 1 80 ? 10.078 5.433 -0.377 1.00 91.44 80 VAL A O 1
ATOM 570 N N . PRO A 1 81 ? 11.441 4.535 -1.929 1.00 91.62 81 PRO A N 1
ATOM 571 C CA . PRO A 1 81 ? 10.834 3.211 -1.828 1.00 91.62 81 PRO A CA 1
ATOM 572 C C . PRO A 1 81 ? 10.870 2.655 -0.400 1.00 91.62 81 PRO A C 1
ATOM 574 O O . PRO A 1 81 ? 9.855 2.176 0.092 1.00 91.62 81 PRO A O 1
ATOM 577 N N . ALA A 1 82 ? 12.000 2.771 0.306 1.00 92.94 82 ALA A N 1
ATOM 578 C CA . ALA A 1 82 ? 12.140 2.235 1.661 1.00 92.94 82 ALA A CA 1
ATOM 579 C C . ALA A 1 82 ? 11.169 2.893 2.660 1.00 92.94 82 ALA A C 1
ATOM 581 O O . ALA A 1 82 ? 10.536 2.195 3.452 1.00 92.94 82 ALA A O 1
ATOM 582 N N . ILE A 1 83 ? 11.004 4.217 2.590 1.00 94.00 83 ILE A N 1
ATOM 583 C CA . ILE A 1 83 ? 10.070 4.967 3.442 1.00 94.00 83 ILE A CA 1
ATOM 584 C C . ILE A 1 83 ? 8.624 4.568 3.145 1.00 94.00 83 ILE A C 1
ATOM 586 O O . ILE A 1 83 ? 7.859 4.327 4.080 1.00 94.00 83 ILE A O 1
ATOM 590 N N . LEU A 1 84 ? 8.246 4.457 1.868 1.00 93.44 84 LEU A N 1
ATOM 591 C CA . LEU A 1 84 ? 6.889 4.052 1.487 1.00 93.44 84 LEU A CA 1
ATOM 592 C C . LEU A 1 84 ? 6.570 2.633 1.960 1.00 93.44 84 LEU A C 1
ATOM 594 O O . LEU A 1 84 ? 5.482 2.391 2.474 1.00 93.44 84 LEU A O 1
ATOM 598 N N . ARG A 1 85 ? 7.536 1.714 1.873 1.00 94.62 85 ARG A N 1
ATOM 599 C CA . ARG A 1 85 ? 7.385 0.343 2.376 1.00 94.62 85 ARG A CA 1
ATOM 600 C C . ARG A 1 85 ? 7.239 0.283 3.887 1.00 94.62 85 ARG A C 1
ATOM 602 O O . ARG A 1 85 ? 6.324 -0.368 4.381 1.00 94.62 85 ARG A O 1
ATOM 609 N N . ALA A 1 86 ? 8.097 0.987 4.622 1.00 95.88 86 ALA A N 1
ATOM 610 C CA . ALA A 1 86 ? 7.975 1.072 6.074 1.00 95.88 86 ALA A CA 1
ATOM 611 C C . ALA A 1 86 ? 6.615 1.666 6.477 1.00 95.88 86 ALA A C 1
ATOM 613 O O . ALA A 1 86 ? 5.944 1.134 7.358 1.00 95.88 86 ALA A O 1
ATOM 614 N N . THR A 1 87 ? 6.183 2.720 5.781 1.00 95.94 87 THR A N 1
ATOM 615 C CA . THR A 1 87 ? 4.882 3.365 5.998 1.00 95.94 87 THR A CA 1
ATOM 616 C C . THR A 1 87 ? 3.734 2.384 5.785 1.00 95.94 87 THR A C 1
ATOM 618 O O . THR A 1 87 ? 2.890 2.229 6.663 1.00 95.94 87 THR A O 1
ATOM 621 N N . GLU A 1 88 ? 3.727 1.678 4.658 1.00 97.31 88 GLU A N 1
ATOM 622 C CA . GLU A 1 88 ? 2.711 0.681 4.332 1.00 97.31 88 GLU A CA 1
ATOM 623 C C . GLU A 1 88 ? 2.653 -0.443 5.376 1.00 97.31 88 GLU A C 1
ATOM 625 O O . GLU A 1 88 ? 1.579 -0.748 5.894 1.00 97.31 88 GLU A O 1
ATOM 630 N N . TYR A 1 89 ? 3.796 -1.034 5.735 1.00 97.62 89 TYR A N 1
ATOM 631 C CA . TYR A 1 89 ? 3.829 -2.165 6.666 1.00 97.62 89 TYR A CA 1
ATOM 632 C C . TYR A 1 89 ? 3.361 -1.768 8.061 1.00 97.62 89 TYR A C 1
ATOM 634 O O . TYR A 1 89 ? 2.511 -2.444 8.640 1.00 97.62 89 TYR A O 1
ATOM 642 N N . VAL A 1 90 ? 3.877 -0.655 8.593 1.00 98.00 90 VAL A N 1
ATOM 643 C CA . VAL A 1 90 ? 3.486 -0.180 9.925 1.00 98.00 90 VAL A CA 1
ATOM 644 C C . VAL A 1 90 ? 2.010 0.211 9.931 1.00 98.00 90 VAL A C 1
ATOM 646 O O . VAL A 1 90 ? 1.313 -0.097 10.894 1.00 98.00 90 VAL A O 1
ATOM 649 N N . PHE A 1 91 ? 1.502 0.819 8.855 1.00 97.94 91 PHE A N 1
ATOM 650 C CA . PHE A 1 91 ? 0.084 1.152 8.741 1.00 97.94 91 PHE A CA 1
ATOM 651 C C . PHE A 1 91 ? -0.809 -0.095 8.740 1.00 97.94 91 PHE A C 1
ATOM 653 O O . PHE A 1 91 ? -1.750 -0.166 9.529 1.00 97.94 91 PHE A O 1
ATOM 660 N N . LEU A 1 92 ? -0.509 -1.094 7.902 1.00 98.25 92 LEU A N 1
ATOM 661 C CA . LEU A 1 92 ? -1.288 -2.336 7.832 1.00 98.25 92 LEU A CA 1
ATOM 662 C C . LEU A 1 92 ? -1.275 -3.085 9.170 1.00 98.25 92 LEU A C 1
ATOM 664 O O . LEU A 1 92 ? -2.317 -3.566 9.615 1.00 98.25 92 LEU A O 1
ATOM 668 N N . VAL A 1 93 ? -0.122 -3.140 9.841 1.00 98.38 93 VAL A N 1
ATOM 669 C CA . VAL A 1 93 ? -0.010 -3.730 11.181 1.00 98.38 93 VAL A CA 1
ATOM 670 C C . VAL A 1 93 ? -0.837 -2.942 12.196 1.00 98.38 93 VAL A C 1
ATOM 672 O O . VAL A 1 93 ? -1.619 -3.547 12.924 1.00 98.38 93 VAL A O 1
ATOM 675 N N . ALA A 1 94 ? -0.721 -1.612 12.230 1.00 97.81 94 ALA A N 1
ATOM 676 C CA . ALA A 1 94 ? -1.457 -0.772 13.174 1.00 97.81 94 ALA A CA 1
ATOM 677 C C . ALA A 1 94 ? -2.978 -0.917 13.009 1.00 97.81 94 ALA A C 1
ATOM 679 O O . ALA A 1 94 ? -3.680 -1.155 13.991 1.00 97.81 94 ALA A O 1
ATOM 680 N N . VAL A 1 95 ? -3.478 -0.856 11.771 1.00 97.88 95 VAL A N 1
ATOM 681 C CA . VAL A 1 95 ? -4.907 -1.036 11.469 1.00 97.88 95 VAL A CA 1
ATOM 682 C C . VAL A 1 95 ? -5.382 -2.446 11.822 1.00 97.88 95 VAL A C 1
ATOM 684 O O . VAL A 1 95 ? -6.447 -2.603 12.421 1.00 97.88 95 VAL A O 1
ATOM 687 N N . GLY A 1 96 ? -4.599 -3.471 11.475 1.00 97.62 96 GLY A N 1
ATOM 688 C CA . GLY A 1 96 ? -4.931 -4.860 11.783 1.00 97.62 96 GLY A CA 1
ATOM 689 C C . GLY A 1 96 ? -5.020 -5.110 13.289 1.00 97.62 96 GLY A C 1
ATOM 690 O O . GLY A 1 96 ? -6.008 -5.668 13.763 1.00 97.62 96 GLY A O 1
ATOM 691 N N . LEU A 1 97 ? -4.028 -4.644 14.053 1.00 97.75 97 LEU A N 1
ATOM 692 C CA . LEU A 1 97 ? -4.007 -4.786 15.511 1.00 97.75 97 LEU A CA 1
ATOM 693 C C . LEU A 1 97 ? -5.148 -4.009 16.178 1.00 97.75 97 LEU A C 1
ATOM 695 O O . LEU A 1 97 ? -5.834 -4.564 17.034 1.00 97.75 97 LEU A O 1
ATOM 699 N N . ALA A 1 98 ? -5.401 -2.767 15.755 1.00 96.12 98 ALA A N 1
ATOM 700 C CA . ALA A 1 98 ? -6.509 -1.964 16.271 1.00 96.12 98 ALA A CA 1
ATOM 701 C C . ALA A 1 98 ? -7.884 -2.596 15.994 1.00 96.12 98 ALA A C 1
ATOM 703 O O . ALA A 1 98 ? -8.804 -2.457 16.796 1.00 96.12 98 ALA A O 1
ATOM 704 N N . GLY A 1 99 ? -8.023 -3.302 14.869 1.00 95.44 99 GLY A N 1
ATOM 705 C CA . GLY A 1 99 ? -9.239 -4.021 14.490 1.00 95.44 99 GLY A CA 1
ATOM 706 C C . GLY A 1 99 ? -9.366 -5.436 15.056 1.00 95.44 99 GLY A C 1
ATOM 707 O O . GLY A 1 99 ? -10.312 -6.131 14.692 1.00 95.44 99 GLY A O 1
ATOM 708 N N . GLY A 1 100 ? -8.422 -5.899 15.884 1.00 96.75 100 GLY A N 1
ATOM 709 C CA . GLY A 1 100 ? -8.434 -7.264 16.420 1.00 96.75 100 GLY A CA 1
ATOM 710 C C . GLY A 1 100 ? -8.241 -8.354 15.357 1.00 96.75 100 GLY A C 1
ATOM 711 O O . GLY A 1 100 ? -8.689 -9.486 15.543 1.00 96.75 100 GLY A O 1
ATOM 712 N N . VAL A 1 101 ? -7.595 -8.031 14.232 1.00 98.31 101 VAL A N 1
ATOM 713 C CA . VAL A 1 101 ? -7.286 -9.006 13.180 1.00 98.31 101 VAL A CA 1
ATOM 714 C C . VAL A 1 101 ? -6.297 -10.042 13.731 1.00 98.31 101 VAL A C 1
ATOM 716 O O . VAL A 1 101 ? -5.304 -9.661 14.356 1.00 98.31 101 VAL A O 1
ATOM 719 N N . PRO A 1 102 ? -6.504 -11.352 13.493 1.00 98.25 102 PRO A N 1
ATOM 720 C CA . PRO A 1 102 ? -5.576 -12.378 13.956 1.00 98.25 102 PRO A CA 1
ATOM 721 C C . PRO A 1 102 ? -4.145 -12.126 13.463 1.00 98.25 102 PRO A C 1
ATOM 723 O O . PRO A 1 102 ? -3.918 -11.929 12.268 1.00 98.25 102 PRO A O 1
ATOM 726 N N . GLY A 1 103 ? -3.165 -12.199 14.368 1.00 97.69 103 GLY A N 1
ATOM 727 C CA . GLY A 1 103 ? -1.747 -11.959 14.062 1.00 97.69 103 GLY A CA 1
ATOM 728 C C . GLY A 1 103 ? -1.207 -12.725 12.842 1.00 97.69 103 GLY A C 1
ATOM 729 O O . GLY A 1 103 ? -0.564 -12.098 11.999 1.00 97.69 103 GLY A O 1
ATOM 730 N N . PRO A 1 104 ? -1.508 -14.030 12.664 1.00 98.25 104 PRO A N 1
ATOM 731 C CA . PRO A 1 104 ? -1.087 -14.776 11.476 1.00 98.25 104 PRO A CA 1
ATOM 732 C C . PRO A 1 104 ? -1.624 -14.206 10.161 1.00 98.25 104 PRO A C 1
ATOM 734 O O . PRO A 1 104 ? -0.959 -14.305 9.135 1.00 98.25 104 PRO A O 1
ATOM 737 N N . LEU A 1 105 ? -2.809 -13.591 10.182 1.00 98.00 105 LEU A N 1
ATOM 738 C CA . LEU A 1 105 ? -3.419 -12.998 8.997 1.00 98.00 105 LEU A CA 1
ATOM 739 C C . LEU A 1 105 ? -2.746 -11.676 8.623 1.00 98.00 105 LEU A C 1
ATOM 741 O O . LEU A 1 105 ? -2.435 -11.455 7.455 1.00 98.00 105 LEU A O 1
ATOM 745 N N . ILE A 1 106 ? -2.455 -10.832 9.620 1.00 98.44 106 ILE A N 1
ATOM 746 C CA . ILE A 1 106 ? -1.647 -9.618 9.430 1.00 98.44 106 ILE A CA 1
ATOM 747 C C . ILE A 1 106 ? -0.271 -10.005 8.878 1.00 98.44 106 ILE A C 1
ATOM 749 O O . ILE A 1 106 ? 0.185 -9.441 7.887 1.00 98.44 106 ILE A O 1
ATOM 753 N N . PHE A 1 107 ? 0.372 -11.002 9.490 1.00 98.25 107 PHE A N 1
ATOM 754 C CA . PHE A 1 107 ? 1.673 -11.494 9.054 1.00 98.25 107 PHE A CA 1
ATOM 755 C C . PHE A 1 107 ? 1.631 -12.043 7.623 1.00 98.25 107 PHE A C 1
ATOM 757 O O . PHE A 1 107 ? 2.478 -11.679 6.815 1.00 98.25 107 PHE A O 1
ATOM 764 N N . GLY A 1 108 ? 0.623 -12.850 7.281 1.00 98.31 108 GLY A N 1
ATOM 765 C CA . GLY A 1 108 ? 0.440 -13.388 5.932 1.00 98.31 108 GLY A CA 1
A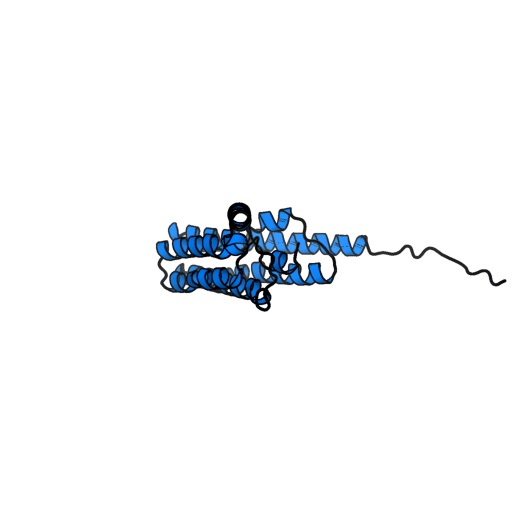TOM 766 C C . GLY A 1 108 ? 0.301 -12.295 4.873 1.00 98.31 108 GLY A C 1
ATOM 767 O O . GLY A 1 108 ? 0.946 -12.372 3.827 1.00 98.31 108 GLY A O 1
ATOM 768 N N . LEU A 1 109 ? -0.467 -11.242 5.164 1.00 98.31 109 LEU A N 1
ATOM 769 C CA . LEU A 1 109 ? -0.574 -10.074 4.293 1.00 98.31 109 LEU A CA 1
ATOM 770 C C . LEU A 1 109 ? 0.778 -9.373 4.107 1.00 98.31 109 LEU A C 1
ATOM 772 O O . LEU A 1 109 ? 1.171 -9.087 2.976 1.00 98.31 109 LEU A O 1
ATOM 776 N N . ILE A 1 110 ? 1.503 -9.121 5.201 1.00 98.38 110 ILE A N 1
ATOM 777 C CA . ILE A 1 110 ? 2.835 -8.504 5.145 1.00 98.38 110 ILE A CA 1
ATOM 778 C C . ILE A 1 110 ? 3.800 -9.377 4.341 1.00 98.38 110 ILE A C 1
ATOM 780 O O . ILE A 1 110 ? 4.537 -8.848 3.516 1.00 98.38 110 ILE A O 1
ATOM 784 N N . CYS A 1 111 ? 3.768 -10.700 4.511 1.00 98.19 111 CYS A N 1
ATOM 785 C CA . CYS A 1 111 ? 4.566 -11.627 3.714 1.00 98.19 111 CYS A CA 1
ATOM 786 C C . CYS A 1 111 ? 4.216 -11.563 2.227 1.00 98.19 111 CYS A C 1
ATOM 788 O O . CYS A 1 111 ? 5.132 -11.514 1.412 1.00 98.19 111 CYS A O 1
ATOM 790 N N . ALA A 1 112 ? 2.932 -11.526 1.860 1.00 97.56 112 ALA A N 1
ATOM 791 C CA . ALA A 1 112 ? 2.512 -11.424 0.462 1.00 97.56 112 ALA A CA 1
ATOM 792 C C . ALA A 1 112 ? 3.028 -10.130 -0.189 1.00 97.56 112 ALA A C 1
ATOM 794 O O . ALA A 1 112 ? 3.607 -10.159 -1.276 1.00 97.56 112 ALA A O 1
ATOM 795 N N . VAL A 1 113 ? 2.874 -9.002 0.506 1.00 96.62 113 VAL A N 1
ATOM 796 C CA . VAL A 1 113 ? 3.336 -7.697 0.021 1.00 96.62 113 VAL A CA 1
ATOM 797 C C . VAL A 1 113 ? 4.872 -7.636 -0.019 1.00 96.62 113 VAL A C 1
ATOM 799 O O . VAL A 1 113 ? 5.453 -7.194 -1.007 1.00 96.62 113 VAL A O 1
ATOM 802 N N . ALA A 1 114 ? 5.560 -8.129 1.013 1.00 96.62 114 ALA A N 1
ATOM 803 C CA . ALA A 1 114 ? 7.021 -8.181 1.044 1.00 96.62 114 ALA A CA 1
ATOM 804 C C . ALA A 1 114 ? 7.597 -9.098 -0.042 1.00 96.62 114 ALA A C 1
ATOM 806 O O . ALA A 1 114 ? 8.615 -8.758 -0.647 1.00 96.62 114 ALA A O 1
ATOM 807 N N . TYR A 1 115 ? 6.934 -10.222 -0.321 1.00 95.94 115 TYR A N 1
ATOM 808 C CA . TYR A 1 115 ? 7.304 -11.127 -1.402 1.00 95.94 115 TYR A CA 1
ATOM 809 C C . TYR A 1 115 ? 7.202 -10.445 -2.768 1.00 95.94 115 TYR A C 1
ATOM 811 O O . TYR A 1 115 ? 8.154 -10.524 -3.536 1.00 95.94 115 TYR A O 1
ATOM 819 N N . HIS A 1 116 ? 6.124 -9.704 -3.048 1.00 94.06 116 HIS A N 1
ATOM 820 C CA . HIS A 1 116 ? 5.990 -8.912 -4.284 1.00 94.06 116 HIS A CA 1
ATOM 821 C C . HIS A 1 116 ? 7.147 -7.925 -4.476 1.00 94.06 116 HIS A C 1
ATOM 823 O O . HIS A 1 116 ? 7.755 -7.850 -5.546 1.00 94.06 116 HIS A O 1
ATOM 829 N N . HIS A 1 117 ? 7.522 -7.210 -3.414 1.00 92.75 117 HIS A N 1
ATOM 830 C CA . HIS A 1 117 ? 8.652 -6.281 -3.464 1.00 92.75 117 HIS A CA 1
ATOM 831 C C . HIS A 1 117 ? 9.985 -6.992 -3.699 1.00 92.75 117 HIS A C 1
ATOM 833 O O . HIS A 1 117 ? 10.814 -6.521 -4.480 1.00 92.75 117 HIS A O 1
ATOM 839 N N . TYR A 1 118 ? 10.186 -8.136 -3.049 1.00 93.50 118 TYR A N 1
ATOM 840 C CA . TYR A 1 118 ? 11.376 -8.956 -3.233 1.00 93.50 118 TYR A CA 1
ATOM 841 C C . TYR A 1 118 ? 11.475 -9.513 -4.660 1.00 93.50 118 TYR A C 1
ATOM 843 O O . TYR A 1 118 ? 12.527 -9.401 -5.294 1.00 93.50 118 TYR A O 1
ATOM 851 N N . ASP A 1 119 ? 10.377 -10.059 -5.182 1.00 92.94 119 ASP A N 1
ATOM 852 C CA . ASP A 1 119 ? 10.283 -10.609 -6.534 1.00 92.94 119 ASP A CA 1
ATOM 853 C C . ASP A 1 119 ? 10.563 -9.521 -7.582 1.00 92.94 119 ASP A C 1
ATOM 855 O O . ASP A 1 119 ? 11.373 -9.733 -8.481 1.00 92.94 119 ASP A O 1
ATOM 859 N N . THR A 1 120 ? 10.029 -8.308 -7.392 1.00 91.06 120 THR A N 1
ATOM 860 C CA . THR A 1 120 ? 10.320 -7.141 -8.246 1.00 91.06 120 THR A CA 1
ATOM 861 C C . THR A 1 120 ? 11.817 -6.809 -8.287 1.00 91.06 120 THR A C 1
ATOM 863 O O . THR A 1 120 ? 12.376 -6.574 -9.360 1.00 91.06 120 THR A O 1
ATOM 866 N N . VAL A 1 121 ? 12.504 -6.814 -7.137 1.00 91.56 121 VAL A N 1
ATOM 867 C CA . VAL A 1 121 ? 13.960 -6.576 -7.073 1.00 91.56 121 VAL A CA 1
ATOM 868 C C . VAL A 1 121 ? 14.733 -7.647 -7.837 1.00 91.56 121 VAL A C 1
ATOM 870 O O . VAL A 1 121 ? 15.662 -7.319 -8.578 1.00 91.56 121 VAL A O 1
ATOM 873 N N . TYR A 1 122 ? 14.367 -8.916 -7.679 1.00 90.94 122 TYR A N 1
ATOM 874 C CA . TYR A 1 122 ? 15.054 -10.014 -8.359 1.00 90.94 122 TYR A CA 1
ATOM 875 C C . TYR A 1 122 ? 14.819 -10.016 -9.866 1.00 90.94 122 TYR A C 1
ATOM 877 O O . TYR A 1 122 ? 15.767 -10.180 -10.633 1.00 90.94 122 TYR A O 1
ATOM 885 N N . ARG A 1 123 ? 13.585 -9.760 -10.289 1.00 90.06 123 ARG A N 1
ATOM 886 C CA . ARG A 1 123 ? 13.199 -9.607 -11.692 1.00 90.06 123 ARG A CA 1
ATOM 887 C C . ARG A 1 123 ? 14.007 -8.545 -12.410 1.00 90.06 123 ARG A C 1
ATOM 889 O O . ARG A 1 123 ? 14.656 -8.837 -13.411 1.00 90.06 123 ARG A O 1
ATOM 896 N N . LEU A 1 124 ? 14.052 -7.344 -11.837 1.00 89.06 124 LEU A N 1
ATOM 897 C CA . LEU A 1 124 ? 14.786 -6.224 -12.422 1.00 89.06 124 LEU A CA 1
ATOM 898 C C . LEU A 1 124 ? 16.294 -6.497 -12.491 1.00 89.06 124 LEU A C 1
ATOM 900 O O . LEU A 1 124 ? 16.944 -6.065 -13.439 1.00 89.06 124 LEU A O 1
ATOM 904 N N . ARG A 1 125 ? 16.857 -7.252 -11.536 1.00 89.50 125 ARG A N 1
ATOM 905 C CA . ARG A 1 125 ? 18.265 -7.690 -11.589 1.00 89.50 125 ARG A CA 1
ATOM 906 C C . ARG A 1 125 ? 18.545 -8.709 -12.692 1.00 89.50 125 ARG A C 1
ATOM 908 O O . ARG A 1 125 ? 19.663 -8.742 -13.188 1.00 89.50 125 ARG A O 1
ATOM 915 N N . GLN A 1 126 ? 17.558 -9.525 -13.052 1.00 89.25 126 GLN A N 1
ATOM 916 C CA . GLN A 1 126 ? 17.667 -10.551 -14.094 1.00 89.25 126 GLN A CA 1
ATOM 917 C C . GLN A 1 126 ? 17.147 -10.071 -15.460 1.00 89.25 126 GLN A C 1
ATOM 919 O O . GLN A 1 126 ? 17.059 -10.864 -16.392 1.00 89.25 126 GLN A O 1
ATOM 924 N N . GLY A 1 127 ? 16.777 -8.791 -15.592 1.00 85.88 127 GLY A N 1
ATOM 925 C CA . GLY A 1 127 ? 16.218 -8.241 -16.832 1.00 85.88 127 GLY A CA 1
ATOM 926 C C . GLY A 1 127 ? 14.844 -8.808 -17.204 1.00 85.88 127 GLY A C 1
ATOM 927 O O . GLY A 1 127 ? 14.457 -8.756 -18.368 1.00 85.88 127 GLY A O 1
ATOM 928 N N . ILE A 1 128 ? 14.113 -9.369 -16.237 1.00 85.31 128 ILE A N 1
ATOM 929 C CA . ILE A 1 128 ? 12.762 -9.896 -16.437 1.00 85.31 128 ILE A CA 1
ATOM 930 C C . ILE A 1 128 ? 11.774 -8.802 -16.052 1.00 85.31 128 ILE A C 1
ATOM 932 O O . ILE A 1 128 ? 11.710 -8.404 -14.892 1.00 85.31 128 ILE A O 1
ATOM 936 N N . ASP A 1 129 ? 10.967 -8.340 -16.999 1.00 79.69 129 ASP A N 1
ATOM 937 C CA . ASP A 1 129 ? 9.922 -7.364 -16.702 1.00 79.69 129 ASP A CA 1
ATOM 938 C C . ASP A 1 129 ? 8.685 -8.035 -16.099 1.00 79.69 129 ASP A C 1
ATOM 940 O O . ASP A 1 129 ? 8.243 -9.103 -16.535 1.00 79.69 129 ASP A O 1
ATOM 944 N N . GLN A 1 130 ? 8.088 -7.376 -15.106 1.00 79.81 130 GLN A N 1
ATOM 945 C CA . GLN A 1 130 ? 6.788 -7.782 -14.589 1.00 79.81 130 GLN A CA 1
ATOM 946 C C . GLN A 1 130 ? 5.679 -7.315 -15.547 1.00 79.81 130 GLN A C 1
ATOM 948 O O . GLN A 1 130 ? 5.684 -6.157 -15.983 1.00 79.81 130 GLN A O 1
ATOM 953 N N . PRO A 1 131 ? 4.684 -8.161 -15.863 1.00 82.88 131 PRO A N 1
ATOM 954 C CA . PRO A 1 131 ? 3.572 -7.756 -16.705 1.00 82.88 131 PRO A CA 1
ATOM 955 C C . PRO A 1 131 ? 2.801 -6.563 -16.098 1.00 82.88 131 PRO A C 1
ATOM 957 O O . PRO A 1 131 ? 2.404 -6.618 -14.930 1.00 82.88 131 PRO A O 1
ATOM 960 N N . PRO A 1 132 ? 2.476 -5.510 -16.877 1.00 82.38 132 PRO A N 1
ATOM 961 C CA . PRO A 1 132 ? 1.858 -4.286 -16.349 1.00 82.38 132 PRO A CA 1
ATOM 962 C C . PRO A 1 132 ? 0.504 -4.488 -15.657 1.00 82.38 132 PRO A C 1
ATOM 964 O O . PRO A 1 132 ? 0.090 -3.674 -14.834 1.00 82.38 132 PRO A O 1
ATOM 967 N N . TRP A 1 133 ? -0.220 -5.556 -16.002 1.00 84.31 133 TRP A N 1
ATOM 968 C CA . TRP A 1 133 ? -1.507 -5.869 -15.382 1.00 84.31 133 TRP A CA 1
ATOM 969 C C . TRP A 1 133 ? -1.358 -6.303 -13.920 1.00 84.31 133 TRP A C 1
ATOM 971 O O . TRP A 1 133 ? -2.266 -6.044 -13.137 1.00 84.31 133 TRP A 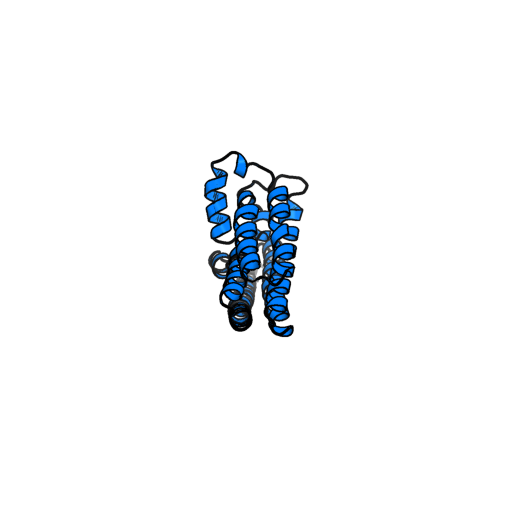O 1
ATOM 981 N N . VAL A 1 134 ? -0.222 -6.898 -13.540 1.00 86.44 134 VAL A N 1
ATOM 982 C CA . VAL A 1 134 ? 0.033 -7.374 -12.172 1.00 86.44 134 VAL A CA 1
ATOM 983 C C . VAL A 1 134 ? 0.232 -6.196 -11.241 1.00 86.44 134 VAL A C 1
ATOM 985 O O . VAL A 1 134 ? -0.370 -6.157 -10.177 1.00 86.44 134 VAL A O 1
ATOM 988 N N . SER A 1 135 ? 0.991 -5.190 -11.680 1.00 83.12 135 SER A N 1
ATOM 989 C CA . SER A 1 135 ? 1.155 -3.940 -10.933 1.00 83.12 135 SER A CA 1
ATOM 990 C C . SER A 1 135 ? -0.197 -3.246 -10.699 1.00 83.12 135 SER A C 1
ATOM 992 O O . SER A 1 135 ? -0.487 -2.813 -9.587 1.00 83.12 135 SER A O 1
ATOM 994 N N . ARG A 1 136 ? -1.094 -3.238 -11.700 1.00 84.69 136 ARG A N 1
ATOM 995 C CA . ARG A 1 136 ? -2.457 -2.691 -11.540 1.00 84.69 136 ARG A CA 1
ATOM 996 C C . ARG A 1 136 ? -3.328 -3.536 -10.607 1.00 84.69 136 ARG A C 1
ATOM 998 O O . ARG A 1 136 ? -4.019 -2.982 -9.758 1.00 84.69 136 ARG A O 1
ATOM 1005 N N . ALA A 1 137 ? -3.306 -4.860 -10.762 1.00 90.00 137 ALA A N 1
ATOM 1006 C CA . ALA A 1 137 ? -4.089 -5.791 -9.948 1.00 90.00 137 ALA A CA 1
ATOM 1007 C C . ALA A 1 137 ? -3.577 -5.888 -8.500 1.00 90.00 137 ALA A C 1
ATOM 1009 O O . ALA A 1 137 ? -4.356 -6.170 -7.595 1.00 90.00 137 ALA A O 1
ATOM 1010 N N . GLY A 1 138 ? -2.292 -5.605 -8.277 1.00 90.31 138 GLY A N 1
ATOM 1011 C CA . GLY A 1 138 ? -1.665 -5.501 -6.961 1.00 90.31 138 GLY A CA 1
ATOM 1012 C C . GLY A 1 138 ? -2.065 -4.244 -6.185 1.00 90.31 138 GLY A C 1
ATOM 1013 O O . GLY A 1 138 ? -1.705 -4.126 -5.015 1.00 90.31 138 GLY A O 1
ATOM 1014 N N . LEU A 1 139 ? -2.822 -3.333 -6.816 1.00 91.00 139 LEU A N 1
ATOM 1015 C CA . LEU A 1 139 ? -3.413 -2.110 -6.253 1.00 91.00 139 LEU A CA 1
ATOM 1016 C C . LEU A 1 139 ? -2.425 -1.021 -5.813 1.00 91.00 139 LEU A C 1
ATOM 1018 O O . LEU A 1 139 ? -2.863 0.057 -5.406 1.00 91.00 139 LEU A O 1
ATOM 1022 N N . GLY A 1 140 ? -1.122 -1.282 -5.909 1.00 92.50 140 GLY A N 1
ATOM 1023 C CA . GLY A 1 140 ? -0.085 -0.436 -5.332 1.00 92.50 140 GLY A CA 1
ATOM 1024 C C . GLY A 1 140 ? -0.199 -0.301 -3.813 1.00 92.50 140 GLY A C 1
ATOM 1025 O O . GLY A 1 140 ? -1.114 -0.829 -3.167 1.00 92.50 140 GLY A O 1
ATOM 1026 N N . TRP A 1 141 ? 0.744 0.419 -3.218 1.00 92.19 141 TRP A N 1
ATOM 1027 C CA . TRP A 1 141 ? 0.757 0.619 -1.767 1.00 92.19 141 TRP A CA 1
ATOM 1028 C C . TRP A 1 141 ? -0.427 1.458 -1.282 1.00 92.19 141 TRP A C 1
ATOM 1030 O O . TRP A 1 141 ? -0.975 1.204 -0.206 1.00 92.19 141 TRP A O 1
ATOM 1040 N N . GLU A 1 142 ? -0.886 2.420 -2.082 1.00 93.19 142 GLU A N 1
ATOM 1041 C CA . GLU A 1 142 ? -1.973 3.299 -1.678 1.00 93.19 142 GLU A CA 1
ATOM 1042 C C . GLU A 1 142 ? -3.330 2.596 -1.714 1.00 93.19 142 GLU A C 1
ATOM 1044 O O . GLU A 1 142 ? -4.137 2.784 -0.805 1.00 93.19 142 GLU A O 1
ATOM 1049 N N . GLY A 1 143 ? -3.575 1.734 -2.708 1.00 94.25 143 GLY A N 1
ATOM 1050 C CA . GLY A 1 143 ? -4.816 0.967 -2.786 1.00 94.25 143 GLY A CA 1
ATOM 1051 C C . GLY A 1 143 ? -4.950 0.004 -1.609 1.00 94.25 143 GLY A C 1
ATOM 1052 O O . GLY A 1 143 ? -6.019 -0.089 -1.005 1.00 94.25 143 GLY A O 1
ATOM 1053 N N . ARG A 1 144 ? -3.849 -0.644 -1.211 1.00 96.50 144 ARG A N 1
ATOM 1054 C CA . ARG A 1 144 ? -3.818 -1.550 -0.052 1.00 96.50 144 ARG A CA 1
ATOM 1055 C C . ARG A 1 144 ? -4.053 -0.807 1.264 1.00 96.50 144 ARG A C 1
ATOM 1057 O O . ARG A 1 144 ? -4.865 -1.252 2.076 1.00 96.50 144 ARG A O 1
ATOM 1064 N N . MET A 1 145 ? -3.424 0.356 1.453 1.00 96.94 145 MET A N 1
ATOM 1065 C CA . MET A 1 145 ? -3.678 1.208 2.623 1.00 96.94 145 MET A CA 1
ATOM 1066 C C . MET A 1 145 ? -5.121 1.730 2.659 1.00 96.94 145 MET A C 1
ATOM 1068 O O . MET A 1 145 ? -5.746 1.721 3.720 1.00 96.94 145 MET A O 1
ATOM 1072 N N . LEU A 1 146 ? -5.680 2.144 1.518 1.00 96.44 146 LEU A N 1
ATOM 1073 C CA . LEU A 1 146 ? -7.063 2.620 1.431 1.00 96.44 146 LEU A CA 1
ATOM 1074 C C . LEU A 1 146 ? -8.071 1.512 1.725 1.00 96.44 146 LEU A C 1
ATOM 1076 O O . LEU A 1 146 ? -9.002 1.744 2.489 1.00 96.44 146 LEU A O 1
ATOM 1080 N N . ILE A 1 147 ? -7.875 0.305 1.188 1.00 96.94 147 ILE A N 1
ATOM 1081 C CA . ILE A 1 147 ? -8.732 -0.847 1.502 1.00 96.94 147 ILE A CA 1
ATOM 1082 C C . ILE A 1 147 ? -8.669 -1.171 2.993 1.00 96.94 147 ILE A C 1
ATOM 1084 O O . ILE A 1 147 ? -9.716 -1.365 3.605 1.00 96.94 147 ILE A O 1
ATOM 1088 N N . ALA A 1 148 ? -7.479 -1.182 3.600 1.00 97.44 148 ALA A N 1
ATOM 1089 C CA . ALA A 1 148 ? -7.343 -1.419 5.036 1.00 97.44 148 ALA A CA 1
ATOM 1090 C C . ALA A 1 148 ? -8.039 -0.329 5.873 1.00 97.44 148 ALA A C 1
ATOM 1092 O O . ALA A 1 148 ? -8.771 -0.648 6.810 1.00 97.44 148 ALA A O 1
ATOM 1093 N N . GLY A 1 149 ? -7.870 0.947 5.514 1.00 96.25 149 GLY A N 1
ATOM 1094 C CA . GLY A 1 149 ? -8.544 2.067 6.176 1.00 96.25 149 GLY A CA 1
ATOM 1095 C C . GLY A 1 149 ? -10.069 2.021 6.025 1.00 96.25 149 GLY A C 1
ATOM 1096 O O . GLY A 1 149 ? -10.792 2.210 7.001 1.00 96.25 149 GLY A O 1
ATOM 1097 N N . LEU A 1 150 ? -10.573 1.708 4.829 1.00 96.94 150 LEU A N 1
ATOM 1098 C CA . LEU A 1 150 ? -12.006 1.532 4.570 1.00 96.94 150 LEU A CA 1
ATOM 1099 C C . LEU A 1 150 ? -12.572 0.332 5.330 1.00 96.94 150 LEU A C 1
ATOM 1101 O O . LEU A 1 150 ? -13.629 0.449 5.942 1.00 96.94 150 LEU A O 1
ATOM 1105 N N . ALA A 1 151 ? -11.855 -0.793 5.352 1.00 97.19 151 ALA A N 1
ATOM 1106 C CA . ALA A 1 151 ? -12.229 -1.956 6.147 1.00 97.19 151 ALA A CA 1
ATOM 1107 C C . ALA A 1 151 ? -12.317 -1.600 7.637 1.00 97.19 151 ALA A C 1
ATOM 1109 O O . ALA A 1 151 ? -13.232 -2.063 8.311 1.00 97.19 151 ALA A O 1
ATOM 1110 N N . ALA A 1 152 ? -11.432 -0.733 8.140 1.00 96.56 152 ALA A N 1
ATOM 1111 C CA . ALA A 1 152 ? -11.531 -0.214 9.500 1.00 96.56 152 ALA A CA 1
ATOM 1112 C C . ALA A 1 152 ? -12.773 0.657 9.714 1.00 96.56 152 ALA A C 1
ATOM 1114 O O . ALA A 1 152 ? -13.476 0.465 10.704 1.00 96.56 152 ALA A O 1
ATOM 1115 N N . LEU A 1 153 ? -13.078 1.568 8.783 1.00 96.06 153 LEU A N 1
ATOM 1116 C CA . LEU A 1 153 ? -14.261 2.437 8.847 1.00 96.06 153 LEU A CA 1
ATOM 1117 C C . LEU A 1 153 ? -15.573 1.662 8.962 1.00 96.06 153 LEU A C 1
ATOM 1119 O O . LEU A 1 153 ? -16.464 2.081 9.697 1.00 96.06 153 LEU A O 1
ATOM 1123 N N . VAL A 1 154 ? -15.694 0.548 8.239 1.00 96.75 154 VAL A N 1
ATOM 1124 C CA . VAL A 1 154 ? -16.914 -0.274 8.245 1.00 96.75 154 VAL A CA 1
ATOM 1125 C C . VAL A 1 154 ? -16.870 -1.425 9.259 1.00 96.75 154 VAL A C 1
ATOM 1127 O O . VAL A 1 154 ? -17.804 -2.219 9.309 1.00 96.75 154 VAL A O 1
ATOM 1130 N N . GLY A 1 155 ? -15.801 -1.545 10.057 1.00 95.69 155 GLY A N 1
ATOM 1131 C CA . GLY A 1 155 ? -15.648 -2.617 11.051 1.00 95.69 155 GLY A CA 1
ATOM 1132 C C . GLY A 1 155 ? -15.430 -4.014 10.452 1.00 95.69 155 GLY A C 1
ATOM 1133 O O . GLY A 1 155 ? -15.778 -5.020 11.066 1.00 95.69 155 GLY A O 1
ATOM 1134 N N . MET A 1 156 ? -14.887 -4.092 9.236 1.00 97.38 156 MET A N 1
ATOM 1135 C CA . MET A 1 156 ? -14.649 -5.324 8.476 1.00 97.38 156 MET A CA 1
ATOM 1136 C C . MET A 1 156 ? -13.151 -5.615 8.286 1.00 97.38 156 MET A C 1
ATOM 1138 O O . MET A 1 156 ? -12.756 -6.190 7.269 1.00 97.38 156 MET A O 1
ATOM 1142 N N . GLN A 1 157 ? -12.296 -5.242 9.244 1.00 96.88 157 GLN A N 1
ATOM 1143 C CA . GLN A 1 157 ? -10.842 -5.428 9.134 1.00 96.88 157 GLN A CA 1
ATOM 1144 C C . GLN A 1 157 ? -10.469 -6.894 8.894 1.00 96.88 157 GLN A C 1
ATOM 1146 O O . GLN A 1 157 ? -9.744 -7.184 7.951 1.00 96.88 157 GLN A O 1
ATOM 1151 N N . THR A 1 158 ? -10.991 -7.832 9.689 1.00 98.06 158 THR A N 1
ATOM 1152 C CA . THR A 1 158 ? -10.648 -9.259 9.560 1.00 98.06 158 THR A CA 1
ATOM 1153 C C . THR A 1 158 ? -10.989 -9.839 8.183 1.00 98.06 158 THR A C 1
ATOM 1155 O O . THR A 1 158 ? -10.077 -10.348 7.527 1.00 98.06 158 THR A O 1
ATOM 1158 N N . PRO A 1 159 ? -12.240 -9.762 7.682 1.00 97.81 159 PRO A N 1
ATOM 1159 C CA . PRO A 1 159 ? -12.545 -10.255 6.339 1.00 97.81 159 PRO A CA 1
ATOM 1160 C C . PRO A 1 159 ? -11.828 -9.454 5.242 1.00 97.81 159 PRO A C 1
ATOM 1162 O O . PRO A 1 159 ? -11.408 -10.048 4.252 1.00 97.81 159 PRO A O 1
ATOM 1165 N N . GLY A 1 160 ? -11.614 -8.144 5.422 1.00 97.31 160 GLY A N 1
ATOM 1166 C CA . GLY A 1 160 ? -10.854 -7.318 4.478 1.00 97.31 160 GLY A CA 1
ATOM 1167 C C . GLY A 1 160 ? -9.392 -7.756 4.352 1.00 97.31 160 GLY A C 1
ATOM 1168 O O . GLY A 1 160 ? -8.894 -7.957 3.246 1.00 97.31 160 GLY A O 1
ATOM 1169 N N . PHE A 1 161 ? -8.718 -7.991 5.479 1.00 98.38 161 PHE A N 1
ATOM 1170 C CA . PHE A 1 161 ? -7.347 -8.503 5.519 1.00 98.38 161 PHE A CA 1
ATOM 1171 C C . PHE A 1 161 ? -7.272 -9.931 4.978 1.00 98.38 161 PHE A C 1
ATOM 1173 O O . PHE A 1 161 ? -6.323 -10.255 4.267 1.00 98.38 161 PHE A O 1
ATOM 1180 N N . ALA A 1 162 ? -8.274 -10.772 5.252 1.00 98.31 162 ALA A N 1
ATOM 1181 C CA . ALA A 1 162 ? -8.334 -12.127 4.709 1.00 98.31 162 ALA A CA 1
ATOM 1182 C C . ALA A 1 162 ? -8.458 -12.127 3.186 1.00 98.31 162 ALA A C 1
ATOM 1184 O O . ALA A 1 162 ? -7.670 -12.787 2.507 1.00 98.31 162 ALA A O 1
ATOM 1185 N N . ALA A 1 163 ? -9.393 -11.340 2.651 1.00 98.06 163 ALA A N 1
ATOM 1186 C CA . ALA A 1 163 ? -9.575 -11.185 1.215 1.00 98.06 163 ALA A CA 1
ATOM 1187 C C . ALA A 1 163 ? -8.302 -10.641 0.557 1.00 98.06 163 ALA A C 1
ATOM 1189 O O . ALA A 1 163 ? -7.835 -11.203 -0.431 1.00 98.06 163 ALA A O 1
ATOM 1190 N N . MET A 1 164 ? -7.697 -9.601 1.137 1.00 97.75 164 MET A N 1
ATOM 1191 C CA . MET A 1 164 ? -6.478 -9.004 0.598 1.00 97.75 164 MET A CA 1
ATOM 1192 C C . MET A 1 164 ? -5.299 -9.984 0.628 1.00 97.75 164 MET A C 1
ATOM 1194 O O . MET A 1 164 ? -4.603 -10.120 -0.372 1.00 97.75 164 MET A O 1
ATOM 1198 N N . THR A 1 165 ? -5.119 -10.729 1.722 1.00 98.31 165 THR A N 1
ATOM 1199 C CA . THR A 1 165 ? -4.079 -11.768 1.828 1.00 98.31 165 THR A CA 1
ATOM 1200 C C . THR A 1 165 ? -4.269 -12.850 0.770 1.00 98.31 165 THR A C 1
ATOM 1202 O O . THR A 1 165 ? -3.319 -13.195 0.071 1.00 98.31 165 THR A O 1
ATOM 1205 N N . ALA A 1 166 ? -5.492 -13.368 0.620 1.00 98.06 166 ALA A N 1
ATOM 1206 C CA . ALA A 1 166 ? -5.788 -14.431 -0.333 1.00 98.06 166 ALA A CA 1
ATOM 1207 C C . ALA A 1 166 ? -5.606 -13.965 -1.785 1.00 98.06 166 ALA A C 1
ATOM 1209 O O . ALA A 1 166 ? -4.932 -14.637 -2.566 1.00 98.06 166 ALA A O 1
ATOM 1210 N N . VAL A 1 167 ? -6.168 -12.806 -2.141 1.00 97.44 167 VAL A N 1
ATOM 1211 C CA . VAL A 1 167 ? -6.114 -12.261 -3.505 1.00 97.44 167 VAL A CA 1
ATOM 1212 C C . VAL A 1 167 ? -4.688 -11.875 -3.881 1.00 97.44 167 VAL A C 1
ATOM 1214 O O . VAL A 1 167 ? -4.191 -12.343 -4.903 1.00 97.44 167 VAL A O 1
ATOM 1217 N N . LEU A 1 168 ? -4.010 -11.067 -3.059 1.00 97.06 168 LEU A N 1
ATOM 1218 C CA . LEU A 1 168 ? -2.655 -10.603 -3.364 1.00 97.06 168 LEU A CA 1
ATOM 1219 C C . LEU A 1 168 ? -1.636 -11.736 -3.282 1.00 97.06 168 LEU A C 1
ATOM 1221 O O . LEU A 1 168 ? -0.796 -11.863 -4.167 1.00 97.06 168 LEU A O 1
ATOM 1225 N N . GLY A 1 169 ? -1.732 -12.592 -2.262 1.00 97.00 169 GLY A N 1
ATOM 1226 C CA . GLY A 1 169 ? -0.856 -13.753 -2.127 1.00 97.00 169 GLY A CA 1
ATOM 1227 C C . GLY A 1 169 ? -0.953 -14.670 -3.344 1.00 97.00 169 GLY A C 1
ATOM 1228 O O . GLY A 1 169 ? 0.068 -15.016 -3.933 1.00 97.00 169 GLY A O 1
ATOM 1229 N N . THR A 1 170 ? -2.174 -14.994 -3.781 1.00 97.25 170 THR A N 1
ATOM 1230 C CA . THR A 1 170 ? -2.383 -15.813 -4.986 1.00 97.25 170 THR A CA 1
ATOM 1231 C C . THR A 1 170 ? -1.857 -15.109 -6.231 1.00 97.25 170 THR A C 1
ATOM 1233 O O . THR A 1 170 ? -1.114 -15.714 -6.998 1.00 97.25 170 THR A O 1
ATOM 1236 N N . LEU A 1 171 ? -2.201 -13.832 -6.421 1.00 96.12 171 LEU A N 1
ATOM 1237 C CA . LEU A 1 171 ? -1.768 -13.038 -7.570 1.00 96.12 171 LEU A CA 1
ATOM 1238 C C . LEU A 1 171 ? -0.240 -13.035 -7.712 1.00 96.12 171 LEU A C 1
ATOM 1240 O O . LEU A 1 171 ? 0.276 -13.377 -8.776 1.00 96.12 171 LEU A O 1
ATOM 1244 N N . PHE A 1 172 ? 0.470 -12.673 -6.643 1.00 95.25 172 PHE A N 1
ATOM 1245 C CA . PHE A 1 172 ? 1.920 -12.507 -6.673 1.00 95.25 172 PHE A CA 1
ATOM 1246 C C . PHE A 1 172 ? 2.655 -13.841 -6.789 1.00 95.25 172 PHE A C 1
ATOM 1248 O O . PHE A 1 172 ? 3.614 -13.943 -7.549 1.00 95.25 172 PHE A O 1
ATOM 1255 N N . VAL A 1 173 ? 2.196 -14.889 -6.098 1.00 95.38 173 VAL A N 1
ATOM 1256 C CA . VAL A 1 173 ? 2.828 -16.214 -6.189 1.00 95.38 173 VAL A CA 1
ATOM 1257 C C . VAL A 1 173 ? 2.605 -16.836 -7.564 1.00 95.38 173 VAL A C 1
ATOM 1259 O O . VAL A 1 173 ? 3.560 -17.300 -8.187 1.00 95.38 173 VAL A O 1
ATOM 1262 N N . VAL A 1 174 ? 1.363 -16.839 -8.062 1.00 95.12 174 VAL A N 1
ATOM 1263 C CA . VAL A 1 174 ? 1.044 -17.443 -9.364 1.00 95.12 174 VAL A CA 1
ATOM 1264 C C . VAL A 1 174 ? 1.786 -16.723 -10.476 1.00 95.12 174 VAL A C 1
ATOM 1266 O O . VAL A 1 174 ? 2.397 -17.377 -11.322 1.00 95.12 174 VAL A O 1
ATOM 1269 N N . GLU A 1 175 ? 1.763 -15.390 -10.483 1.00 93.88 175 GLU A N 1
ATOM 1270 C CA . GLU A 1 175 ? 2.467 -14.663 -11.529 1.00 93.88 175 GLU A CA 1
ATOM 1271 C C . GLU A 1 175 ? 3.978 -14.834 -11.423 1.00 93.88 175 GLU A C 1
ATOM 1273 O O . GLU A 1 175 ? 4.625 -15.022 -12.459 1.00 93.88 175 GLU A O 1
ATOM 1278 N N . SER A 1 176 ? 4.523 -14.885 -10.203 1.00 91.62 176 SER A N 1
ATOM 1279 C CA . SER A 1 176 ? 5.948 -15.120 -10.040 1.00 91.62 176 SER A CA 1
ATOM 1280 C C . SER A 1 176 ? 6.362 -16.463 -10.641 1.00 91.62 176 SER A C 1
ATOM 1282 O O . SER A 1 176 ? 7.239 -16.525 -11.505 1.00 91.62 176 SER A O 1
ATOM 1284 N N . VAL A 1 177 ? 5.651 -17.534 -10.292 1.00 92.75 177 VAL A N 1
ATOM 1285 C CA . VAL A 1 177 ? 5.897 -18.879 -10.828 1.00 92.75 177 VAL A CA 1
ATOM 1286 C C . VAL A 1 177 ? 5.767 -18.907 -12.357 1.00 92.75 177 VAL A C 1
ATOM 1288 O O . VAL A 1 177 ? 6.656 -19.415 -13.043 1.00 92.75 177 VAL A O 1
ATOM 1291 N N . VAL A 1 178 ? 4.698 -18.333 -12.920 1.00 91.81 178 VAL A N 1
ATOM 1292 C CA . VAL A 1 178 ? 4.448 -18.332 -14.376 1.00 91.81 178 VAL A CA 1
ATOM 1293 C C . VAL A 1 178 ? 5.560 -17.638 -15.154 1.00 91.81 178 VAL A C 1
ATOM 1295 O O . VAL A 1 178 ? 6.005 -18.141 -16.189 1.00 91.81 178 VAL A O 1
ATOM 1298 N N . SER A 1 179 ? 6.003 -16.480 -14.690 1.00 88.56 179 SER A N 1
ATOM 1299 C CA . SER A 1 179 ? 7.020 -15.687 -15.377 1.00 88.56 179 SER A CA 1
ATOM 1300 C C . SER A 1 179 ? 8.415 -16.307 -15.267 1.00 88.56 179 SER A C 1
ATOM 1302 O O . SER A 1 179 ? 9.120 -16.351 -16.276 1.00 88.56 179 SER A O 1
ATOM 1304 N N . TRP A 1 180 ? 8.786 -16.881 -14.117 1.00 88.50 180 TRP A N 1
ATOM 1305 C CA . TRP A 1 180 ? 10.045 -17.625 -13.981 1.00 88.50 180 TRP A CA 1
ATOM 1306 C C . TRP A 1 180 ? 10.067 -18.882 -14.863 1.00 88.50 180 TRP A C 1
ATOM 1308 O O . TRP A 1 180 ? 11.062 -19.139 -15.541 1.00 88.50 180 TRP A O 1
ATOM 1318 N N . MET A 1 181 ? 8.949 -19.614 -14.967 1.00 90.81 181 MET A N 1
ATOM 1319 C CA . MET A 1 181 ? 8.837 -20.746 -15.901 1.00 90.81 181 MET A CA 1
ATOM 1320 C C . MET A 1 181 ? 8.984 -20.319 -17.369 1.00 90.81 181 MET A C 1
ATOM 1322 O O . MET A 1 181 ? 9.571 -21.046 -18.170 1.00 90.81 181 MET A O 1
ATOM 1326 N N . ARG A 1 182 ? 8.450 -19.150 -17.748 1.00 87.88 182 ARG A N 1
ATOM 1327 C CA . ARG A 1 182 ? 8.604 -18.607 -19.110 1.00 87.88 182 ARG A CA 1
ATOM 1328 C C . ARG A 1 182 ? 10.047 -18.211 -19.402 1.00 87.88 182 ARG A C 1
ATOM 1330 O O . ARG A 1 182 ? 10.544 -18.550 -20.471 1.00 87.88 182 ARG A O 1
ATOM 1337 N N . ALA A 1 183 ? 10.714 -17.554 -18.454 1.00 85.25 183 ALA A N 1
ATOM 1338 C CA . ALA A 1 183 ? 12.118 -17.177 -18.586 1.00 85.25 183 ALA A CA 1
ATOM 1339 C C . ALA A 1 183 ? 13.018 -18.409 -18.776 1.00 85.25 183 ALA A C 1
ATOM 1341 O O . ALA A 1 183 ? 13.860 -18.420 -19.669 1.00 85.25 183 ALA A O 1
ATOM 1342 N N . GLN A 1 184 ? 12.776 -19.486 -18.019 1.00 85.00 184 GLN A N 1
ATOM 1343 C CA . GLN A 1 184 ? 13.534 -20.733 -18.156 1.00 85.00 184 GLN A CA 1
ATOM 1344 C C . GLN A 1 184 ? 13.345 -21.400 -19.529 1.00 85.00 184 GLN A C 1
ATOM 1346 O O . GLN A 1 184 ? 14.297 -21.934 -20.087 1.00 85.00 184 GLN A O 1
ATOM 1351 N N . ARG A 1 185 ? 12.133 -21.349 -20.099 1.00 82.31 185 ARG A N 1
ATOM 1352 C CA . ARG A 1 185 ? 11.845 -21.911 -21.433 1.00 82.31 185 ARG A CA 1
ATOM 1353 C C . ARG A 1 185 ? 12.418 -21.079 -22.580 1.00 82.31 185 ARG A C 1
ATOM 1355 O O . ARG A 1 185 ? 12.730 -21.642 -23.619 1.00 82.31 185 ARG A O 1
ATOM 1362 N N . GLY A 1 186 ? 12.529 -19.761 -22.409 1.00 70.75 186 GLY A N 1
ATOM 1363 C CA . GLY A 1 186 ? 13.109 -18.858 -23.409 1.00 70.75 186 GLY A CA 1
ATOM 1364 C C . GLY A 1 186 ? 14.640 -18.779 -23.382 1.00 70.75 186 GLY A C 1
ATOM 1365 O O . GLY A 1 186 ? 15.218 -18.165 -24.269 1.00 70.75 186 GLY A O 1
ATOM 1366 N N . GLY A 1 187 ? 15.283 -19.369 -22.368 1.00 58.03 187 GLY A N 1
ATOM 1367 C CA . GLY A 1 187 ? 16.730 -19.322 -22.147 1.00 58.03 187 GLY A CA 1
ATOM 1368 C C . GLY A 1 187 ? 17.499 -20.586 -22.537 1.00 58.03 187 GLY A C 1
ATOM 1369 O O . GLY A 1 187 ? 18.642 -20.712 -22.114 1.00 58.03 187 GLY A O 1
ATOM 1370 N N . ALA A 1 188 ? 16.907 -21.523 -23.285 1.00 42.09 188 ALA A N 1
ATOM 1371 C CA . ALA A 1 188 ? 17.650 -22.650 -23.853 1.00 42.09 188 ALA A CA 1
ATOM 1372 C C . ALA A 1 188 ? 18.325 -22.210 -25.168 1.00 42.09 188 ALA A C 1
ATOM 1374 O O . ALA A 1 188 ? 17.606 -21.905 -26.122 1.00 42.09 188 ALA A O 1
ATOM 1375 N N . PRO A 1 189 ? 19.668 -22.160 -25.254 1.00 48.84 189 PRO A N 1
ATOM 1376 C CA . PRO A 1 189 ? 20.349 -22.126 -26.539 1.00 48.84 189 PRO A CA 1
ATOM 1377 C C . PRO A 1 189 ? 20.112 -23.460 -27.258 1.00 48.84 189 PRO A C 1
ATOM 1379 O O . PRO A 1 189 ? 20.128 -24.519 -26.631 1.00 48.84 189 PRO A O 1
ATOM 1382 N N . GLU A 1 190 ? 19.899 -23.404 -28.572 1.00 51.12 190 GLU A N 1
ATOM 1383 C CA . GLU A 1 190 ? 20.157 -24.537 -29.460 1.00 51.12 190 GLU A CA 1
ATOM 1384 C C . GLU A 1 190 ? 21.622 -24.953 -29.289 1.00 51.12 190 GLU A C 1
ATOM 1386 O O . GLU A 1 190 ? 22.527 -24.314 -29.822 1.00 51.12 190 GLU A O 1
ATOM 1391 N N . ASP A 1 191 ? 21.857 -26.046 -28.572 1.00 50.69 191 ASP A N 1
ATOM 1392 C CA . ASP A 1 191 ? 23.040 -26.867 -28.795 1.00 50.69 191 ASP A CA 1
ATOM 1393 C C . ASP A 1 191 ? 22.838 -27.596 -30.136 1.00 50.69 191 ASP A C 1
ATOM 1395 O O . ASP A 1 191 ? 22.481 -28.772 -30.177 1.00 50.69 191 ASP A O 1
ATOM 1399 N N . ILE A 1 192 ? 23.001 -26.874 -31.248 1.00 52.75 192 ILE A N 1
ATOM 1400 C CA . ILE A 1 192 ? 23.175 -27.466 -32.577 1.00 52.75 192 ILE A CA 1
ATOM 1401 C C . ILE A 1 192 ? 24.538 -27.011 -33.099 1.00 52.75 192 ILE A C 1
ATOM 1403 O O . ILE A 1 192 ? 24.713 -25.912 -33.612 1.00 52.75 192 ILE A O 1
ATOM 1407 N N . GLU A 1 193 ? 25.513 -27.888 -32.874 1.00 50.25 193 GLU A N 1
ATOM 1408 C CA . GLU A 1 193 ? 26.373 -28.413 -33.935 1.00 50.25 193 GLU A CA 1
ATOM 1409 C C . GLU A 1 193 ? 27.021 -27.378 -34.874 1.00 50.25 193 GLU A C 1
ATOM 1411 O O . GLU A 1 193 ? 26.482 -26.965 -35.897 1.00 50.25 193 GLU A O 1
ATOM 1416 N N . GLY A 1 194 ? 28.261 -27.025 -34.542 1.00 45.31 194 GLY A N 1
ATOM 1417 C CA . GLY A 1 194 ? 29.233 -26.483 -35.482 1.00 45.31 194 GLY A CA 1
ATOM 1418 C C . GLY A 1 194 ? 30.525 -27.271 -35.346 1.00 45.31 194 GLY A C 1
ATOM 1419 O O . GLY A 1 194 ? 31.436 -26.853 -34.630 1.00 45.31 194 GLY A O 1
ATOM 1420 N N . GLU A 1 195 ? 30.571 -28.441 -35.986 1.00 54.19 195 GLU A N 1
ATOM 1421 C CA . GLU A 1 195 ? 31.812 -29.140 -36.314 1.00 54.19 195 GLU A CA 1
ATOM 1422 C C . GLU A 1 195 ? 32.841 -28.126 -36.835 1.00 54.19 195 GLU A C 1
ATOM 1424 O O . GLU A 1 195 ? 32.552 -27.331 -37.729 1.00 54.19 195 GLU A O 1
ATOM 1429 N N . ARG A 1 196 ? 34.052 -28.142 -36.274 1.00 50.78 196 ARG A N 1
ATOM 1430 C CA . ARG A 1 196 ? 35.224 -27.561 -36.931 1.00 50.78 196 ARG A CA 1
ATOM 1431 C C . ARG A 1 196 ? 35.799 -28.635 -37.852 1.00 50.78 196 ARG A C 1
ATOM 1433 O O . ARG A 1 196 ? 36.328 -29.607 -37.313 1.00 50.78 196 ARG A O 1
ATOM 1440 N N . PRO A 1 197 ? 35.772 -28.482 -39.185 1.00 52.81 197 PRO A N 1
ATOM 1441 C CA . PRO A 1 197 ? 36.778 -29.110 -40.016 1.00 52.81 197 PRO A CA 1
ATOM 1442 C C . PRO A 1 197 ? 38.070 -28.308 -39.846 1.00 52.81 197 PRO A C 1
ATOM 1444 O O . PRO A 1 197 ? 38.092 -27.088 -40.017 1.00 52.81 197 PRO A O 1
ATOM 1447 N N . GLU A 1 198 ? 39.122 -29.002 -39.433 1.00 55.03 198 GLU A N 1
ATOM 1448 C CA . GLU A 1 198 ? 40.489 -28.504 -39.490 1.00 55.03 198 GLU A CA 1
ATOM 1449 C C . GLU A 1 198 ? 40.926 -28.427 -40.960 1.00 55.03 198 GLU A C 1
ATOM 1451 O O . GLU A 1 198 ? 40.912 -29.445 -41.650 1.00 55.03 198 GLU A O 1
ATOM 1456 N N . GLU A 1 199 ? 41.320 -27.236 -41.419 1.00 55.31 199 GLU A N 1
ATOM 1457 C CA . GLU A 1 199 ? 42.186 -27.025 -42.590 1.00 55.31 199 GLU A CA 1
ATOM 1458 C C . GLU A 1 199 ? 43.262 -25.986 -42.255 1.00 55.31 199 GLU A C 1
ATOM 1460 O O . GLU A 1 199 ? 42.917 -24.942 -41.646 1.00 55.31 199 GLU A O 1
#

Radius of gyration: 19.93 Å; chains: 1; bounding box: 59×52×60 Å

Foldseek 3Di:
DPLLLLLQLQEDLLVVLLVVLCVDVLQQDQLVVLLVQLLCLLVQLLVLDLVSLLVSLVSSSNSSSSPSNYPCPDPCSSCSSVSLLVSLLSSLVSLCVSLVADPVLSVLLNCLVVLLSVLSVVCVVVVHDQDPVLSHQLRGSSRLSNLSSVCSVVSNNHVSSVVSSVSSSCSRVVSSVVSVVVVVVVPDDPPDDDDDDDD

Secondary structure (DSSP, 8-state):
--HHHHHHT--HHHHHHHHHHTTSGGGGS-SHHHHHHHTTHHHHHTT--HHHHHHHHHHHHHHHHHTTTS---STTTTHHHHHHHHHHHHHHHHHHHHTT--HHHHHHHHHHHHHHHHHHHHHHHTTPPPPHHHHHHTTHHHHHHHHHHHHHHTT-HHHHHHHHHHHHHHHHHHHHHHHHHHHHHHT------------

Sequence (199 aa):
MSTIACYRDDGLLALAVGTITSRNPLGRLSPLPFALLGAAAPFVAISGRADLSAAGALWCALVAAVGSHSGHTGRLDWLVPAILRATEYVFLVAVGLAGGVPGPLIFGLICAVAYHHYDTVYRLRQGIDQPPWVSRAGLGWEGRMLIAGLAALVGMQTPGFAAMTAVLGTLFVVESVVSWMRAQRGGAPEDIEGERPEE